Protein AF-0000000081162102 (afdb_homodimer)

Structure (mmCIF, N/CA/C/O backbone):
data_AF-0000000081162102-model_v1
#
loop_
_entity.id
_entity.type
_entity.pdbx_description
1 polymer 'Galactose mutarotase'
#
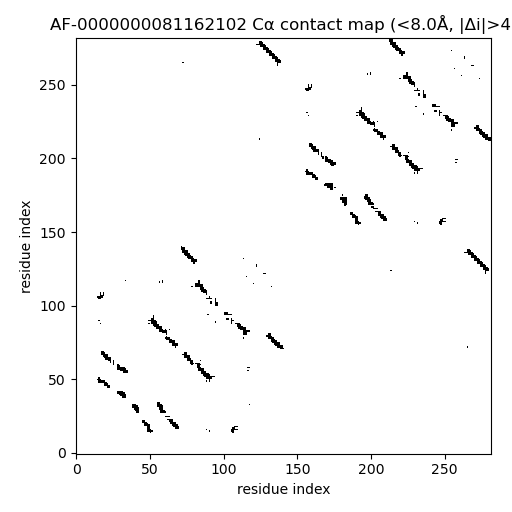loop_
_atom_site.group_PDB
_atom_site.id
_atom_site.type_symbol
_atom_site.label_atom_id
_atom_site.label_alt_id
_atom_site.label_comp_id
_atom_site.label_asym_id
_atom_site.label_entity_id
_atom_site.label_seq_id
_atom_site.pdbx_PDB_ins_code
_atom_site.Cartn_x
_atom_site.Cartn_y
_atom_site.Cartn_z
_atom_site.occupancy
_atom_site.B_iso_or_equiv
_atom_site.auth_seq_id
_atom_site.auth_comp_id
_atom_site.auth_asym_id
_atom_site.auth_atom_id
_atom_site.pdbx_PDB_model_num
ATOM 1 N N . MET A 1 1 ? -43.562 -37.844 -28.141 1 27.12 1 MET A N 1
ATOM 2 C CA . MET A 1 1 ? -43.406 -37 -26.953 1 27.12 1 MET A CA 1
ATOM 3 C C . MET A 1 1 ? -41.938 -36.938 -26.5 1 27.12 1 MET A C 1
ATOM 5 O O . MET A 1 1 ? -41.375 -37.938 -26.109 1 27.12 1 MET A O 1
ATOM 9 N N . GLY A 1 2 ? -41 -36.281 -27.25 1 25.33 2 GLY A N 1
ATOM 10 C CA . GLY A 1 2 ? -39.531 -36.188 -27.328 1 25.33 2 GLY A CA 1
ATOM 11 C C . GLY A 1 2 ? -38.906 -35.594 -26.078 1 25.33 2 GLY A C 1
ATOM 12 O O . GLY A 1 2 ? -39.281 -34.5 -25.672 1 25.33 2 GLY A O 1
ATOM 13 N N . GLY A 1 3 ? -38.656 -36.406 -24.984 1 25.73 3 GLY A N 1
ATOM 14 C CA . GLY A 1 3 ? -38.062 -35.969 -23.734 1 25.73 3 GLY A CA 1
ATOM 15 C C . GLY A 1 3 ? -36.781 -35.188 -23.953 1 25.73 3 GLY A C 1
ATOM 16 O O . GLY A 1 3 ? -35.844 -35.656 -24.609 1 25.73 3 GLY A O 1
ATOM 17 N N . GLY A 1 4 ? -36.781 -33.844 -24.172 1 29.17 4 GLY A N 1
ATOM 18 C CA . GLY A 1 4 ? -35.625 -32.969 -24.297 1 29.17 4 GLY A CA 1
ATOM 19 C C . GLY A 1 4 ? -34.625 -33.125 -23.172 1 29.17 4 GLY A C 1
ATOM 20 O O . GLY A 1 4 ? -35 -33.031 -22 1 29.17 4 GLY A O 1
ATOM 21 N N . GLY A 1 5 ? -33.625 -34 -23.219 1 27.33 5 GLY A N 1
ATOM 22 C CA . GLY A 1 5 ? -32.531 -34.188 -22.297 1 27.33 5 GLY A CA 1
ATOM 23 C C . GLY A 1 5 ? -31.828 -32.906 -21.891 1 27.33 5 GLY A C 1
ATOM 24 O O . GLY A 1 5 ? -31.469 -32.094 -22.75 1 27.33 5 GLY A O 1
ATOM 25 N N . ARG A 1 6 ? -32.25 -32.25 -20.781 1 28.42 6 ARG A N 1
ATOM 26 C CA . ARG A 1 6 ? -31.516 -31.141 -20.141 1 28.42 6 ARG A CA 1
ATOM 27 C C . ARG A 1 6 ? -30.047 -31.5 -19.938 1 28.42 6 ARG A C 1
ATOM 29 O O . ARG A 1 6 ? -29.719 -32.438 -19.219 1 28.42 6 ARG A O 1
ATOM 36 N N . ARG A 1 7 ? -29.141 -31.359 -20.906 1 28.12 7 ARG A N 1
ATOM 37 C CA . ARG A 1 7 ? -27.688 -31.344 -20.734 1 28.12 7 ARG A CA 1
ATOM 38 C C . ARG A 1 7 ? -27.281 -30.406 -19.594 1 28.12 7 ARG A C 1
ATOM 40 O O . ARG A 1 7 ? -27.578 -29.219 -19.625 1 28.12 7 ARG A O 1
ATOM 47 N N . GLN A 1 8 ? -27.109 -30.859 -18.297 1 22.03 8 GLN A N 1
ATOM 48 C CA . GLN A 1 8 ? -26.453 -30.25 -17.141 1 22.03 8 GLN A CA 1
ATOM 49 C C . GLN A 1 8 ? -25.125 -29.609 -17.547 1 22.03 8 GLN A C 1
ATOM 51 O O . GLN A 1 8 ? -24.266 -30.266 -18.125 1 22.03 8 GLN A O 1
ATOM 56 N N . LEU A 1 9 ? -25.078 -28.344 -17.891 1 25.19 9 LEU A N 1
ATOM 57 C CA . LEU A 1 9 ? -23.875 -27.516 -18.047 1 25.19 9 LEU A CA 1
ATOM 58 C C . LEU A 1 9 ? -22.859 -27.812 -16.953 1 25.19 9 LEU A C 1
ATOM 60 O O . LEU A 1 9 ? -23.203 -27.766 -15.758 1 25.19 9 LEU A O 1
ATOM 64 N N . GLU A 1 10 ? -21.891 -28.75 -17.047 1 24.5 10 GLU A N 1
ATOM 65 C CA . GLU A 1 10 ? -20.672 -28.953 -16.266 1 24.5 10 GLU A CA 1
ATOM 66 C C . GLU A 1 10 ? -20.062 -27.625 -15.828 1 24.5 10 GLU A C 1
ATOM 68 O O . GLU A 1 10 ? -19.906 -26.719 -16.641 1 24.5 10 GLU A O 1
ATOM 73 N N . GLY A 1 11 ? -20.297 -27.188 -14.602 1 28.53 11 GLY A N 1
ATOM 74 C CA . GLY A 1 11 ? -19.734 -26.047 -13.898 1 28.53 11 GLY A CA 1
ATOM 75 C C . GLY A 1 11 ? -18.266 -25.844 -14.188 1 28.53 11 GLY A C 1
ATOM 76 O O . GLY A 1 11 ? -17.453 -26.75 -13.969 1 28.53 11 GLY A O 1
ATOM 77 N N . GLY A 1 12 ? -17.797 -25.234 -15.242 1 28.66 12 GLY A N 1
ATOM 78 C CA . GLY A 1 12 ? -16.453 -24.797 -15.547 1 28.66 12 GLY A CA 1
ATOM 79 C C . GLY A 1 12 ? -15.68 -24.344 -14.32 1 28.66 12 GLY A C 1
ATOM 80 O O . GLY A 1 12 ? -16.25 -23.703 -13.43 1 28.66 12 GLY A O 1
ATOM 81 N N . ARG A 1 13 ? -14.719 -25.109 -13.82 1 30.23 13 ARG A N 1
ATOM 82 C CA . ARG A 1 13 ? -13.742 -24.672 -12.828 1 30.23 13 ARG A CA 1
ATOM 83 C C . ARG A 1 13 ? -13.312 -23.234 -13.055 1 30.23 13 ARG A C 1
ATOM 85 O O . ARG A 1 13 ? -12.805 -22.891 -14.125 1 30.23 13 ARG A O 1
ATOM 92 N N . ARG A 1 14 ? -14.016 -22.281 -12.547 1 36.59 14 ARG A N 1
ATOM 93 C CA . ARG A 1 14 ? -13.695 -20.859 -12.43 1 36.59 14 ARG A CA 1
ATOM 94 C C . ARG A 1 14 ? -12.242 -20.656 -12.016 1 36.59 14 ARG A C 1
ATOM 96 O O . ARG A 1 14 ? -11.859 -21 -10.898 1 36.59 14 ARG A O 1
ATOM 103 N N . GLU A 1 15 ? -11.258 -20.781 -12.93 1 34.72 15 GLU A N 1
ATOM 104 C CA . GLU A 1 15 ? -9.82 -20.578 -12.734 1 34.72 15 GLU A CA 1
ATOM 105 C C . GLU A 1 15 ? -9.531 -19.234 -12.078 1 34.72 15 GLU A C 1
ATOM 107 O O . GLU A 1 15 ? -9.992 -18.203 -12.547 1 34.72 15 GLU A O 1
ATOM 112 N N . GLY A 1 16 ? -9.453 -19.188 -10.812 1 37.97 16 GLY A N 1
ATOM 113 C CA . GLY A 1 16 ? -8.898 -18.031 -10.125 1 37.97 16 GLY A CA 1
ATOM 114 C C . GLY A 1 16 ? -7.738 -17.391 -10.867 1 37.97 16 GLY A C 1
ATOM 115 O O . GLY A 1 16 ? -7.391 -17.828 -11.969 1 37.97 16 GLY A O 1
ATOM 116 N N . SER A 1 17 ? -7.418 -16.156 -10.445 1 41.41 17 SER A N 1
ATOM 117 C CA . SER A 1 17 ? -6.207 -15.594 -11.031 1 41.41 17 SER A CA 1
ATOM 118 C C . SER A 1 17 ? -5.086 -16.625 -11.094 1 41.41 17 SER A C 1
ATOM 120 O O . SER A 1 17 ? -4.836 -17.328 -10.125 1 41.41 17 SER A O 1
ATOM 122 N N . ARG A 1 18 ? -4.781 -17.203 -12.258 1 40.5 18 ARG A N 1
ATOM 123 C CA . ARG A 1 18 ? -3.727 -18.188 -12.5 1 40.5 18 ARG A CA 1
ATOM 124 C C . ARG A 1 18 ? -2.359 -17.609 -12.133 1 40.5 18 ARG A C 1
ATOM 126 O O . ARG A 1 18 ? -1.33 -18.125 -12.578 1 40.5 18 ARG A O 1
ATOM 133 N N . GLU A 1 19 ? -2.381 -16.484 -11.453 1 45.88 19 GLU A N 1
ATOM 134 C CA . GLU A 1 19 ? -1.089 -15.992 -10.992 1 45.88 19 GLU A CA 1
ATOM 135 C C . GLU A 1 19 ? -0.589 -16.797 -9.797 1 45.88 19 GLU A C 1
ATOM 137 O O . GLU A 1 19 ? -1.316 -16.984 -8.82 1 45.88 19 GLU A O 1
ATOM 142 N N . ARG A 1 20 ? 0.384 -17.625 -10.156 1 40.25 20 ARG A N 1
ATOM 143 C CA . ARG A 1 20 ? 1.01 -18.406 -9.094 1 40.25 20 ARG A CA 1
ATOM 144 C C . ARG A 1 20 ? 2.17 -17.656 -8.461 1 40.25 20 ARG A C 1
ATOM 146 O O . ARG A 1 20 ? 2.883 -16.906 -9.148 1 40.25 20 ARG A O 1
ATOM 153 N N . LEU A 1 21 ? 2.098 -17.609 -7.133 1 46.47 21 LEU A N 1
ATOM 154 C CA . LEU A 1 21 ? 3.285 -17.156 -6.414 1 46.47 21 LEU A CA 1
ATOM 155 C C . LEU A 1 21 ? 4.289 -18.297 -6.262 1 46.47 21 LEU A C 1
ATOM 157 O O . LEU A 1 21 ? 3.932 -19.391 -5.824 1 46.47 21 LEU A O 1
ATOM 161 N N . GLY A 1 22 ? 5.34 -18.406 -6.984 1 35.25 22 GLY A N 1
ATOM 162 C CA . GLY A 1 22 ? 6.426 -19.344 -6.754 1 35.25 22 GLY A CA 1
ATOM 163 C C . GLY A 1 22 ? 7.449 -18.844 -5.75 1 35.25 22 GLY A C 1
ATOM 164 O O . GLY A 1 22 ? 7.73 -17.641 -5.691 1 35.25 22 GLY A O 1
ATOM 165 N N . GLY A 1 23 ? 7.711 -19.672 -4.676 1 36.78 23 GLY A N 1
ATOM 166 C CA . GLY A 1 23 ? 8.75 -19.391 -3.703 1 36.78 23 GLY A CA 1
ATOM 167 C C . GLY A 1 23 ? 10.148 -19.438 -4.289 1 36.78 23 GLY A C 1
ATOM 168 O O . GLY A 1 23 ? 10.477 -20.375 -5.027 1 36.78 23 GLY A O 1
ATOM 169 N N . GLY A 1 24 ? 10.836 -18.688 -4.762 1 31.92 24 GLY A N 1
ATOM 170 C CA . GLY A 1 24 ? 12.266 -18.969 -4.758 1 31.92 24 GLY A CA 1
ATOM 171 C C . GLY A 1 24 ? 12.742 -19.594 -3.461 1 31.92 24 GLY A C 1
ATOM 172 O O . GLY A 1 24 ? 12.055 -19.531 -2.441 1 31.92 24 GLY A O 1
ATOM 173 N N . ARG A 1 25 ? 14.008 -20.625 -3.457 1 29.7 25 ARG A N 1
ATOM 174 C CA . ARG A 1 25 ? 14.609 -21.234 -2.275 1 29.7 25 ARG A CA 1
ATOM 175 C C . ARG A 1 25 ? 14.633 -20.266 -1.106 1 29.7 25 ARG A C 1
ATOM 177 O O . ARG A 1 25 ? 15.516 -20.328 -0.247 1 29.7 25 ARG A O 1
ATOM 184 N N . SER A 1 26 ? 14.414 -19.219 -1.067 1 31 26 SER A N 1
ATOM 185 C CA . SER A 1 26 ? 14.742 -18.484 0.147 1 31 26 SER A CA 1
ATOM 186 C C . SER A 1 26 ? 14.242 -19.203 1.391 1 31 26 SER A C 1
ATOM 188 O O . SER A 1 26 ? 13.391 -20.094 1.298 1 31 26 SER A O 1
ATOM 190 N N . GLY A 1 27 ? 14.898 -18.891 2.68 1 28.19 27 GLY A N 1
ATOM 191 C CA . GLY A 1 27 ? 14.781 -19.297 4.066 1 28.19 27 GLY A CA 1
ATOM 192 C C . GLY A 1 27 ? 13.352 -19.609 4.484 1 28.19 27 GLY A C 1
ATOM 193 O O . GLY A 1 27 ? 12.414 -19.281 3.764 1 28.19 27 GLY A O 1
ATOM 194 N N . THR A 1 28 ? 13.375 -20.297 5.758 1 27.3 28 THR A N 1
ATOM 195 C CA . THR A 1 28 ? 12.273 -20.719 6.602 1 27.3 28 THR A CA 1
ATOM 196 C C . THR A 1 28 ? 11.242 -19.609 6.758 1 27.3 28 THR A C 1
ATOM 198 O O . THR A 1 28 ? 11.5 -18.609 7.422 1 27.3 28 THR A O 1
ATOM 201 N N . GLY A 1 29 ? 10.938 -19.062 5.695 1 31.59 29 GLY A N 1
ATOM 202 C CA . GLY A 1 29 ? 9.852 -18.109 5.809 1 31.59 29 GLY A CA 1
ATOM 203 C C . GLY A 1 29 ? 8.773 -18.547 6.789 1 31.59 29 GLY A C 1
ATOM 204 O O . GLY A 1 29 ? 8.172 -19.609 6.625 1 31.59 29 GLY A O 1
ATOM 205 N N . GLU A 1 30 ? 9.273 -18.516 7.977 1 31.73 30 GLU A N 1
ATOM 206 C CA . GLU A 1 30 ? 8.125 -18.734 8.852 1 31.73 30 GLU A CA 1
ATOM 207 C C . GLU A 1 30 ? 6.895 -17.984 8.336 1 31.73 30 GLU A C 1
ATOM 209 O O . GLU A 1 30 ? 6.984 -16.812 7.953 1 31.73 30 GLU A O 1
ATOM 214 N N . ARG A 1 31 ? 6.184 -18.594 7.461 1 36.75 31 ARG A N 1
ATOM 215 C CA . ARG A 1 31 ? 4.848 -18.266 6.98 1 36.75 31 ARG A CA 1
ATOM 216 C C . ARG A 1 31 ? 3.98 -17.703 8.109 1 36.75 31 ARG A C 1
ATOM 218 O O . ARG A 1 31 ? 3.832 -18.344 9.148 1 36.75 31 ARG A O 1
ATOM 225 N N . ARG A 1 32 ? 4.504 -16.703 8.609 1 35.47 32 ARG A N 1
ATOM 226 C CA . ARG A 1 32 ? 3.352 -16.469 9.477 1 35.47 32 ARG A CA 1
ATOM 227 C C . ARG A 1 32 ? 2.16 -15.961 8.672 1 35.47 32 ARG A C 1
ATOM 229 O O . ARG A 1 32 ? 2.322 -15.133 7.773 1 35.47 32 ARG A O 1
ATOM 236 N N . ARG A 1 33 ? 1.275 -16.797 8.125 1 40.75 33 ARG A N 1
ATOM 237 C CA . ARG A 1 33 ? -0.129 -16.531 7.836 1 40.75 33 ARG A CA 1
ATOM 238 C C . ARG A 1 33 ? -0.628 -15.336 8.641 1 40.75 33 ARG A C 1
ATOM 240 O O . ARG A 1 33 ? -1.003 -15.477 9.805 1 40.75 33 ARG A O 1
ATOM 247 N N . GLU A 1 34 ? -0.136 -14.266 8.773 1 33.03 34 GLU A N 1
ATOM 248 C CA . GLU A 1 34 ? -1.031 -13.57 9.695 1 33.03 34 GLU A CA 1
ATOM 249 C C . GLU A 1 34 ? -2.471 -13.594 9.188 1 33.03 34 GLU A C 1
ATOM 251 O O . GLU A 1 34 ? -3.381 -14 9.922 1 33.03 34 GLU A O 1
ATOM 256 N N . LEU A 1 35 ? -3.506 -12.312 8.727 1 40.94 35 LEU A N 1
ATOM 257 C CA . LEU A 1 35 ? -4.301 -11.789 9.836 1 40.94 35 LEU A CA 1
ATOM 258 C C . LEU A 1 35 ? -5.352 -12.797 10.273 1 40.94 35 LEU A C 1
ATOM 260 O O . LEU A 1 35 ? -6.34 -12.43 10.922 1 40.94 35 LEU A O 1
ATOM 264 N N . GLN A 1 36 ? -5.812 -13.711 9.484 1 41.38 36 GLN A N 1
ATOM 265 C CA . GLN A 1 36 ? -7.07 -14.219 10.016 1 41.38 36 GLN A CA 1
ATOM 266 C C . GLN A 1 36 ? -7.07 -14.219 11.539 1 41.38 36 GLN A C 1
ATOM 268 O O . GLN A 1 36 ? -7.867 -13.516 12.164 1 41.38 36 GLN A O 1
ATOM 273 N N . ASP A 1 37 ? -7.172 -15.336 12.109 1 47 37 ASP A N 1
ATOM 274 C CA . ASP A 1 37 ? -7.555 -15.531 13.508 1 47 37 ASP A CA 1
ATOM 275 C C . ASP A 1 37 ? -6.332 -15.508 14.422 1 47 37 ASP A C 1
ATOM 277 O O . ASP A 1 37 ? -6.305 -16.188 15.445 1 47 37 ASP A O 1
ATOM 281 N N . SER A 1 38 ? -5.148 -14.484 14.039 1 58.81 38 SER A N 1
ATOM 282 C CA . SER A 1 38 ? -4.074 -14.43 15.023 1 58.81 38 SER A CA 1
ATOM 283 C C . SER A 1 38 ? -3.225 -15.695 14.984 1 58.81 38 SER A C 1
ATOM 285 O O . SER A 1 38 ? -2.283 -15.844 15.766 1 58.81 38 SER A O 1
ATOM 287 N N . LYS A 1 39 ? -3.516 -16.641 13.938 1 66.75 39 LYS A N 1
ATOM 288 C CA . LYS A 1 39 ? -2.729 -17.875 13.891 1 66.75 39 LYS A CA 1
ATOM 289 C C . LYS A 1 39 ? -1.65 -17.797 12.812 1 66.75 39 LYS A C 1
ATOM 291 O O . LYS A 1 39 ? -1.871 -17.219 11.75 1 66.75 39 LYS A O 1
ATOM 296 N N . THR A 1 40 ? -0.37 -18.172 13.141 1 76.81 40 THR A N 1
ATOM 297 C CA . THR A 1 40 ? 0.77 -18.234 12.234 1 76.81 40 THR A CA 1
ATOM 298 C C . THR A 1 40 ? 1.008 -19.656 11.758 1 76.81 40 THR A C 1
ATOM 300 O O . THR A 1 40 ? 0.891 -20.609 12.531 1 76.81 40 THR A O 1
ATOM 303 N N . PHE A 1 41 ? 1.083 -19.797 10.359 1 78.5 41 PHE A N 1
ATOM 304 C CA . PHE A 1 41 ? 1.389 -21.094 9.758 1 78.5 41 PHE A CA 1
ATOM 305 C C . PHE A 1 41 ? 2.65 -21.016 8.906 1 78.5 41 PHE A C 1
ATOM 307 O O . PHE A 1 41 ? 3.061 -19.922 8.5 1 78.5 41 PHE A O 1
ATOM 314 N N . VAL A 1 42 ? 3.299 -22.25 8.727 1 80.69 42 VAL A N 1
ATOM 315 C CA . VAL A 1 42 ? 4.453 -22.359 7.84 1 80.69 42 VAL A CA 1
ATOM 316 C C . VAL A 1 42 ? 3.988 -22.734 6.43 1 80.69 42 VAL A C 1
ATOM 318 O O . VAL A 1 42 ? 3.195 -23.656 6.254 1 80.69 42 VAL A O 1
ATOM 321 N N . GLU A 1 43 ? 4.418 -21.812 5.445 1 81.38 43 GLU A N 1
ATOM 322 C CA . GLU A 1 43 ? 4.137 -22.156 4.055 1 81.38 43 GLU A CA 1
ATOM 323 C C . GLU A 1 43 ? 5.105 -23.234 3.547 1 81.38 43 GLU A C 1
ATOM 325 O O . GLU A 1 43 ? 6.309 -22.984 3.443 1 81.38 43 GLU A O 1
ATOM 330 N N . ASP A 1 44 ? 4.539 -24.391 3.213 1 80 44 ASP A N 1
ATOM 331 C CA . ASP A 1 44 ? 5.398 -25.484 2.789 1 80 44 ASP A CA 1
ATOM 332 C C . ASP A 1 44 ? 5.188 -25.812 1.311 1 80 44 ASP A C 1
ATOM 334 O O . ASP A 1 44 ? 5.863 -26.672 0.757 1 80 44 ASP A O 1
ATOM 338 N N . ARG A 1 45 ? 4.383 -25.031 0.749 1 82 45 ARG A N 1
ATOM 339 C CA . ARG A 1 45 ? 4.152 -25.266 -0.673 1 82 45 ARG A CA 1
ATOM 340 C C . ARG A 1 45 ? 5.195 -24.547 -1.523 1 82 45 ARG A C 1
ATOM 342 O O . ARG A 1 45 ? 5.676 -23.469 -1.15 1 82 45 ARG A O 1
ATOM 349 N N . GLU A 1 46 ? 5.492 -25.141 -2.643 1 80.31 46 GLU A N 1
ATOM 350 C CA . GLU A 1 46 ? 6.395 -24.5 -3.594 1 80.31 46 GLU A CA 1
ATOM 351 C C . GLU A 1 46 ? 5.691 -23.391 -4.363 1 80.31 46 GLU A C 1
ATOM 353 O O . GLU A 1 46 ? 6.285 -22.344 -4.641 1 80.31 46 GLU A O 1
ATOM 358 N N . ASP A 1 47 ? 4.434 -23.719 -4.754 1 85.31 47 ASP A N 1
ATOM 359 C CA . ASP A 1 47 ? 3.59 -22.75 -5.457 1 85.31 47 ASP A CA 1
ATOM 360 C C . ASP A 1 47 ? 2.258 -22.562 -4.734 1 85.31 47 ASP A C 1
ATOM 362 O O . ASP A 1 47 ? 1.694 -23.516 -4.195 1 85.31 47 ASP A O 1
ATOM 366 N N . VAL A 1 48 ? 1.877 -21.344 -4.703 1 83.12 48 VAL A N 1
ATOM 367 C CA . VAL A 1 48 ? 0.58 -21.016 -4.121 1 83.12 48 VAL A CA 1
ATOM 368 C C . VAL A 1 48 ? -0.315 -20.359 -5.172 1 83.12 48 VAL A C 1
ATOM 370 O O . VAL A 1 48 ? 0.126 -19.484 -5.914 1 83.12 48 VAL A O 1
ATOM 373 N N . ASN A 1 49 ? -1.554 -20.828 -5.355 1 84.5 49 ASN A N 1
ATOM 374 C CA . ASN A 1 49 ? -2.564 -20.25 -6.234 1 84.5 49 ASN A CA 1
ATOM 375 C C . ASN A 1 49 ? -3.697 -19.609 -5.441 1 84.5 49 ASN A C 1
ATOM 377 O O . ASN A 1 49 ? -4.129 -20.156 -4.422 1 84.5 49 ASN A O 1
ATOM 381 N N . ALA A 1 50 ? -4.086 -18.422 -5.887 1 83.75 50 ALA A N 1
ATOM 382 C CA . ALA A 1 50 ? -5.289 -17.844 -5.293 1 83.75 50 ALA A CA 1
ATOM 383 C C . ALA A 1 50 ? -6.547 -18.438 -5.906 1 83.75 50 ALA A C 1
ATOM 385 O O . ALA A 1 50 ? -6.977 -18.031 -6.988 1 83.75 50 ALA A O 1
ATOM 386 N N . ASP A 1 51 ? -7.172 -19.391 -5.25 1 87.25 51 ASP A N 1
ATOM 387 C CA . ASP A 1 51 ? -8.344 -20.094 -5.77 1 87.25 51 ASP A CA 1
ATOM 388 C C . ASP A 1 51 ? -9.586 -19.781 -4.922 1 87.25 51 ASP A C 1
ATOM 390 O O . ASP A 1 51 ? -10.609 -20.453 -5.055 1 87.25 51 ASP A O 1
ATOM 394 N N . GLN A 1 52 ? -9.492 -18.922 -4.113 1 88.56 52 GLN A N 1
ATOM 395 C CA . GLN A 1 52 ? -10.492 -18.344 -3.217 1 88.56 52 GLN A CA 1
ATOM 396 C C . GLN A 1 52 ? -10.094 -16.938 -2.773 1 88.56 52 GLN A C 1
ATOM 398 O O . GLN A 1 52 ? -9.055 -16.422 -3.18 1 88.56 52 GLN A O 1
ATOM 403 N N . ASN A 1 53 ? -10.984 -16.422 -2.039 1 89.12 53 ASN A N 1
ATOM 404 C CA . ASN A 1 53 ? -10.5 -15.211 -1.375 1 89.12 53 ASN A CA 1
ATOM 405 C C . ASN A 1 53 ? -9.188 -15.469 -0.645 1 89.12 53 ASN A C 1
ATOM 407 O O . ASN A 1 53 ? -9.117 -16.328 0.235 1 89.12 53 ASN A O 1
ATOM 411 N N . TYR A 1 54 ? -8.18 -14.828 -1.159 1 87.5 54 TYR A N 1
ATOM 412 C CA . TYR A 1 54 ? -6.832 -15.047 -0.65 1 87.5 54 TYR A CA 1
ATOM 413 C C . TYR A 1 54 ? -6.27 -13.773 -0.031 1 87.5 54 TYR A C 1
ATOM 415 O O . TYR A 1 54 ? -6.23 -12.727 -0.679 1 87.5 54 TYR A O 1
ATOM 423 N N . ASP A 1 55 ? -5.957 -13.812 1.161 1 84.62 55 ASP A N 1
ATOM 424 C CA . ASP A 1 55 ? -5.391 -12.695 1.909 1 84.62 55 ASP A CA 1
ATOM 425 C C . ASP A 1 55 ? -4.371 -13.18 2.938 1 84.62 55 ASP A C 1
ATOM 427 O O . ASP A 1 55 ? -4.742 -13.617 4.027 1 84.62 55 ASP A O 1
ATOM 431 N N . ARG A 1 56 ? -3.074 -13.133 2.467 1 85.5 56 ARG A N 1
ATOM 432 C CA . ARG A 1 56 ? -2.021 -13.703 3.303 1 85.5 56 ARG A CA 1
ATOM 433 C C . ARG A 1 56 ? -0.836 -12.75 3.416 1 85.5 56 ARG A C 1
ATOM 435 O O . ARG A 1 56 ? -0.489 -12.07 2.453 1 85.5 56 ARG A O 1
ATOM 442 N N . VAL A 1 57 ? -0.294 -12.75 4.59 1 85.81 57 VAL A N 1
ATOM 443 C CA . VAL A 1 57 ? 0.98 -12.078 4.812 1 85.81 57 VAL A CA 1
ATOM 444 C C . VAL A 1 57 ? 2.102 -13.109 4.914 1 85.81 57 VAL A C 1
ATOM 446 O O . VAL A 1 57 ? 2.061 -14 5.766 1 85.81 57 VAL A O 1
ATOM 449 N N . TYR A 1 58 ? 2.961 -13.078 4.004 1 87 58 TYR A N 1
ATOM 450 C CA . TYR A 1 58 ? 4.188 -13.867 4.086 1 87 58 TYR A CA 1
ATOM 451 C C . TYR A 1 58 ? 5.297 -13.078 4.77 1 87 58 TYR A C 1
ATOM 453 O O . TYR A 1 58 ? 5.711 -12.023 4.273 1 87 58 TYR A O 1
ATOM 461 N N . GLN A 1 59 ? 5.754 -13.641 5.867 1 86.56 59 GLN A N 1
ATOM 462 C CA . GLN A 1 59 ? 6.734 -12.922 6.676 1 86.56 59 GLN A CA 1
ATOM 463 C C . GLN A 1 59 ? 8.156 -13.328 6.305 1 86.56 59 GLN A C 1
ATOM 465 O O . GLN A 1 59 ? 8.383 -14.453 5.84 1 86.56 59 GLN A O 1
ATOM 470 N N . ASN A 1 60 ? 9.078 -12.398 6.523 1 83.94 60 ASN A N 1
ATOM 471 C CA . ASN A 1 60 ? 10.508 -12.617 6.324 1 83.94 60 ASN A CA 1
ATOM 472 C C . ASN A 1 60 ? 10.805 -13.086 4.902 1 83.94 60 ASN A C 1
ATOM 474 O O . ASN A 1 60 ? 11.516 -14.07 4.703 1 83.94 60 ASN A O 1
ATOM 478 N N . CYS A 1 61 ? 10.172 -12.398 3.906 1 82.44 61 CYS A N 1
ATOM 479 C CA . CYS A 1 61 ? 10.375 -12.695 2.492 1 82.44 61 CYS A CA 1
ATOM 480 C C . CYS A 1 61 ? 11.484 -11.836 1.907 1 82.44 61 CYS A C 1
ATOM 482 O O . CYS A 1 61 ? 11.344 -11.297 0.807 1 82.44 61 CYS A O 1
ATOM 484 N N . ASN A 1 62 ? 12.609 -11.758 2.582 1 77.38 62 ASN A N 1
ATOM 485 C CA . ASN A 1 62 ? 13.688 -10.867 2.174 1 77.38 62 ASN A CA 1
ATOM 486 C C . ASN A 1 62 ? 14.195 -11.211 0.773 1 77.38 62 ASN A C 1
ATOM 488 O O . ASN A 1 62 ? 14.68 -10.336 0.055 1 77.38 62 ASN A O 1
ATOM 492 N N . ASN A 1 63 ? 13.992 -12.469 0.311 1 78.94 63 ASN A N 1
ATOM 493 C CA . ASN A 1 63 ? 14.469 -12.883 -1.006 1 78.94 63 ASN A CA 1
ATOM 494 C C . ASN A 1 63 ? 13.422 -12.617 -2.086 1 78.94 63 ASN A C 1
ATOM 496 O O . ASN A 1 63 ? 13.695 -12.789 -3.275 1 78.94 63 ASN A O 1
ATOM 500 N N . GLY A 1 64 ? 12.25 -12.203 -1.683 1 86.44 64 GLY A N 1
ATOM 501 C CA . GLY A 1 64 ? 11.195 -11.875 -2.631 1 86.44 64 GLY A CA 1
ATOM 502 C C . GLY A 1 64 ? 10.344 -13.07 -3.008 1 86.44 64 GLY A C 1
ATOM 503 O O . GLY A 1 64 ? 10.375 -14.109 -2.336 1 86.44 64 GLY A O 1
ATOM 504 N N . VAL A 1 65 ? 9.453 -12.906 -4.012 1 86.25 65 VAL A N 1
ATOM 505 C CA . VAL A 1 65 ? 8.562 -13.938 -4.539 1 86.25 65 VAL A CA 1
ATOM 506 C C . VAL A 1 65 ? 8.531 -13.859 -6.062 1 86.25 65 VAL A C 1
ATOM 508 O O . VAL A 1 65 ? 8.844 -12.82 -6.648 1 86.25 65 VAL A O 1
ATOM 511 N N . THR A 1 66 ? 8.234 -14.984 -6.641 1 90.5 66 THR A N 1
ATOM 512 C CA . THR A 1 66 ? 8.055 -15.031 -8.086 1 90.5 66 THR A CA 1
ATOM 513 C C . THR A 1 66 ? 6.59 -15.273 -8.445 1 90.5 66 THR A C 1
ATOM 515 O O . THR A 1 66 ? 5.961 -16.188 -7.922 1 90.5 66 THR A O 1
ATOM 518 N N . LEU A 1 67 ? 6.094 -14.391 -9.25 1 88.5 67 LEU A N 1
ATOM 519 C CA . LEU A 1 67 ? 4.77 -14.586 -9.836 1 88.5 67 LEU A CA 1
ATOM 520 C C . LEU A 1 67 ? 4.871 -15.305 -11.172 1 88.5 67 LEU A C 1
ATOM 522 O O . LEU A 1 67 ? 5.73 -14.984 -11.992 1 88.5 67 LEU A O 1
ATOM 526 N N . LYS A 1 68 ? 3.98 -16.234 -11.297 1 89.31 68 LYS A N 1
ATOM 527 C CA . LYS A 1 68 ? 3.932 -17.016 -12.523 1 89.31 68 LYS A CA 1
ATOM 528 C C . LYS A 1 68 ? 2.559 -16.922 -13.188 1 89.31 68 LYS A C 1
ATOM 530 O O . LYS A 1 68 ? 1.759 -17.859 -13.102 1 89.31 68 LYS A O 1
ATOM 535 N N . PRO A 1 69 ? 2.363 -15.789 -13.828 1 84 69 PRO A N 1
ATOM 536 C CA . PRO A 1 69 ? 1.101 -15.688 -14.562 1 84 69 PRO A CA 1
ATOM 537 C C . PRO A 1 69 ? 1.009 -16.672 -15.719 1 84 69 PRO A C 1
ATOM 539 O O . PRO A 1 69 ? 1.993 -17.344 -16.047 1 84 69 PRO A O 1
ATOM 542 N N . ASN A 1 70 ? -0.269 -16.859 -16.125 1 84.88 70 ASN A N 1
ATOM 543 C CA . ASN A 1 70 ? -0.436 -17.672 -17.328 1 84.88 70 ASN A CA 1
ATOM 544 C C . ASN A 1 70 ? 0.121 -16.953 -18.562 1 84.88 70 ASN A C 1
ATOM 546 O O . ASN A 1 70 ? -0.64 -16.453 -19.391 1 84.88 70 ASN A O 1
ATOM 550 N N . SER A 1 71 ? 1.354 -16.844 -18.641 1 85.38 71 SER A N 1
ATOM 551 C CA . SER A 1 71 ? 2.105 -16.172 -19.688 1 85.38 71 SER A CA 1
ATOM 552 C C . SER A 1 71 ? 3.461 -16.828 -19.922 1 85.38 71 SER A C 1
ATOM 554 O O . SER A 1 71 ? 3.758 -17.875 -19.328 1 85.38 71 SER A O 1
ATOM 556 N N . SER A 1 72 ? 4.172 -16.312 -20.844 1 90.5 72 SER A N 1
ATOM 557 C CA . SER A 1 72 ? 5.508 -16.828 -21.141 1 90.5 72 SER A CA 1
ATOM 558 C C . SER A 1 72 ? 6.562 -16.172 -20.266 1 90.5 72 SER A C 1
ATOM 560 O O . SER A 1 72 ? 7.762 -16.406 -20.453 1 90.5 72 SER A O 1
ATOM 562 N N . TYR A 1 73 ? 6.129 -15.367 -19.312 1 90.5 73 TYR A N 1
ATOM 563 C CA . TYR A 1 73 ? 7.109 -14.68 -18.469 1 90.5 73 TYR A CA 1
ATOM 564 C C . TYR A 1 73 ? 6.789 -14.875 -17 1 90.5 73 TYR A C 1
ATOM 566 O O . TYR A 1 73 ? 5.664 -15.242 -16.641 1 90.5 73 TYR A O 1
ATOM 574 N N . ASP A 1 74 ? 7.828 -14.742 -16.172 1 91.25 74 ASP A N 1
ATOM 575 C CA . ASP A 1 74 ? 7.715 -14.648 -14.727 1 91.25 74 ASP A CA 1
ATOM 576 C C . ASP A 1 74 ? 7.973 -13.219 -14.25 1 91.25 74 ASP A C 1
ATOM 578 O O . ASP A 1 74 ? 8.633 -12.438 -14.938 1 91.25 74 ASP A O 1
ATOM 582 N N . ILE A 1 75 ? 7.367 -12.914 -13.203 1 90.75 75 ILE A N 1
ATOM 583 C CA . ILE A 1 75 ? 7.645 -11.641 -12.539 1 90.75 75 ILE A CA 1
ATOM 584 C C . ILE A 1 75 ? 8.297 -11.891 -11.188 1 90.75 75 ILE A C 1
ATOM 586 O O . ILE A 1 75 ? 7.684 -12.484 -10.297 1 90.75 75 ILE A O 1
ATOM 590 N N . ASN A 1 76 ? 9.547 -11.5 -11.047 1 92.75 76 ASN A N 1
ATOM 591 C CA . ASN A 1 76 ? 10.211 -11.555 -9.75 1 92.75 76 ASN A CA 1
ATOM 592 C C . ASN A 1 76 ? 10.008 -10.266 -8.961 1 92.75 76 ASN A C 1
ATOM 594 O O . ASN A 1 76 ? 10.281 -9.172 -9.453 1 92.75 76 ASN A O 1
ATOM 598 N N . VAL A 1 77 ? 9.484 -10.461 -7.746 1 90.44 77 VAL A N 1
ATOM 599 C CA . VAL A 1 77 ? 9.266 -9.336 -6.836 1 90.44 77 VAL A CA 1
ATOM 600 C C . VAL A 1 77 ? 10.281 -9.383 -5.703 1 90.44 77 VAL A C 1
ATOM 602 O O . VAL A 1 77 ? 10.32 -10.344 -4.926 1 90.44 77 VAL A O 1
ATOM 605 N N . THR A 1 78 ? 11.125 -8.391 -5.625 1 91.69 78 THR A N 1
ATOM 606 C CA . THR A 1 78 ? 12.047 -8.2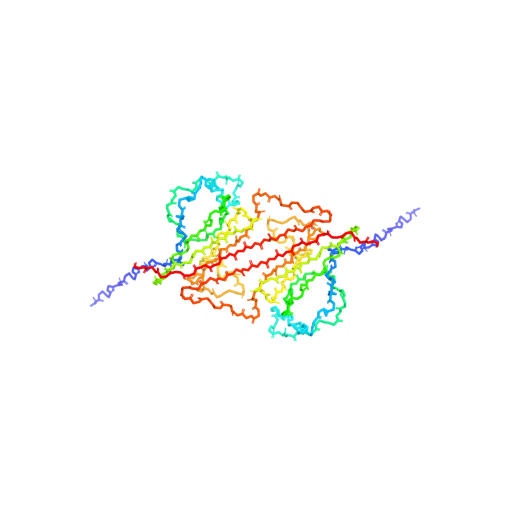81 -4.504 1 91.69 78 THR A CA 1
ATOM 607 C C . THR A 1 78 ? 11.781 -7.004 -3.707 1 91.69 78 THR A C 1
ATOM 609 O O . THR A 1 78 ? 11.234 -6.035 -4.238 1 91.69 78 THR A O 1
ATOM 612 N N . VAL A 1 79 ? 12.102 -7.094 -2.412 1 89.88 79 VAL A N 1
ATOM 613 C CA . VAL A 1 79 ? 11.773 -5.988 -1.516 1 89.88 79 VAL A CA 1
ATOM 614 C C . VAL A 1 79 ? 13.008 -5.59 -0.71 1 89.88 79 VAL A C 1
ATOM 616 O O . VAL A 1 79 ? 13.898 -6.41 -0.475 1 89.88 79 VAL A O 1
ATOM 619 N N . HIS A 1 80 ? 13.086 -4.355 -0.395 1 92.12 80 HIS A N 1
ATOM 620 C CA . HIS A 1 80 ? 14.164 -3.822 0.431 1 92.12 80 HIS A CA 1
ATOM 621 C C . HIS A 1 80 ? 13.609 -3.066 1.636 1 92.12 80 HIS A C 1
ATOM 623 O O . HIS A 1 80 ? 12.664 -2.287 1.504 1 92.12 80 HIS A O 1
ATOM 629 N N . ASN A 1 81 ? 14.188 -3.307 2.861 1 91.31 81 ASN A N 1
ATOM 630 C CA . ASN A 1 81 ? 13.844 -2.719 4.148 1 91.31 81 ASN A CA 1
ATOM 631 C C . ASN A 1 81 ? 12.391 -3.016 4.527 1 91.31 81 ASN A C 1
ATOM 633 O O . ASN A 1 81 ? 11.766 -2.24 5.25 1 91.31 81 ASN A O 1
ATOM 637 N N . MET A 1 82 ? 11.836 -3.906 3.844 1 85.94 82 MET A N 1
ATOM 638 C CA . MET A 1 82 ? 10.57 -4.562 4.176 1 85.94 82 MET A CA 1
ATOM 639 C C . MET A 1 82 ? 10.75 -6.074 4.242 1 85.94 82 MET A C 1
ATOM 641 O O . MET A 1 82 ? 11.57 -6.641 3.525 1 85.94 82 MET A O 1
ATOM 645 N N . SER A 1 83 ? 10.086 -6.672 5.137 1 83.94 83 SER A N 1
ATOM 646 C CA . SER A 1 83 ? 10.383 -8.094 5.305 1 83.94 83 SER A CA 1
ATOM 647 C C . SER A 1 83 ? 9.188 -8.953 4.895 1 83.94 83 SER A C 1
ATOM 649 O O . SER A 1 83 ? 9.328 -10.156 4.691 1 83.94 83 SER A O 1
ATOM 651 N N . ASP A 1 84 ? 8.016 -8.25 4.762 1 87 84 ASP A N 1
ATOM 652 C CA . ASP A 1 84 ? 6.812 -9.047 4.543 1 87 84 ASP A CA 1
ATOM 653 C C . ASP A 1 84 ? 6.207 -8.758 3.17 1 87 84 ASP A C 1
ATOM 655 O O . ASP A 1 84 ? 6.426 -7.691 2.6 1 87 84 ASP A O 1
ATOM 659 N N . ILE A 1 85 ? 5.539 -9.711 2.643 1 87.44 85 ILE A N 1
ATOM 660 C CA . ILE A 1 85 ? 4.773 -9.578 1.407 1 87.44 85 ILE A CA 1
ATOM 661 C C . ILE A 1 85 ? 3.328 -10 1.644 1 87.44 85 ILE A C 1
ATOM 663 O O . ILE A 1 85 ? 3.072 -11.086 2.178 1 87.44 85 ILE A O 1
ATOM 667 N N . VAL A 1 86 ? 2.457 -9.102 1.329 1 83.88 86 VAL A N 1
ATOM 668 C CA . VAL A 1 86 ? 1.031 -9.406 1.378 1 83.88 86 VAL A CA 1
ATOM 669 C C . VAL A 1 86 ? 0.554 -9.867 0.003 1 83.88 86 VAL A C 1
ATOM 671 O O . VAL A 1 86 ? 0.872 -9.25 -1.013 1 83.88 86 VAL A O 1
ATOM 674 N N . VAL A 1 87 ? -0.104 -10.969 -0.058 1 86.56 87 VAL A N 1
ATOM 675 C CA . VAL A 1 87 ? -0.737 -11.461 -1.277 1 86.56 87 VAL A CA 1
ATOM 676 C C . VAL A 1 87 ? -2.254 -11.477 -1.1 1 86.56 87 VAL A C 1
ATOM 678 O O . VAL A 1 87 ? -2.762 -12.023 -0.117 1 86.56 87 VAL A O 1
ATOM 681 N N . TRP A 1 88 ? -2.875 -10.75 -2.1 1 85.62 88 TRP A N 1
ATOM 682 C CA . TRP A 1 88 ? -4.316 -10.586 -1.938 1 85.62 88 TRP A CA 1
ATOM 683 C C . TRP A 1 88 ? -5.035 -10.742 -3.273 1 85.62 88 TRP A C 1
ATOM 685 O O . TRP A 1 88 ? -4.574 -10.234 -4.301 1 85.62 88 TRP A O 1
ATOM 695 N N . ASN A 1 89 ? -6.066 -11.445 -3.289 1 86.19 89 ASN A N 1
ATOM 696 C CA . ASN A 1 89 ? -7.07 -11.562 -4.344 1 86.19 89 ASN A CA 1
ATOM 697 C C . ASN A 1 89 ? -8.477 -11.688 -3.768 1 86.19 89 ASN A C 1
ATOM 699 O O . ASN A 1 89 ? -8.75 -12.594 -2.979 1 86.19 89 ASN A O 1
ATOM 703 N N . PRO A 1 90 ? -9.312 -10.773 -4.152 1 86.94 90 PRO A N 1
ATOM 704 C CA . PRO A 1 90 ? -10.633 -10.758 -3.527 1 86.94 90 PRO A CA 1
ATOM 705 C C . PRO A 1 90 ? -11.492 -11.961 -3.934 1 86.94 90 PRO A C 1
ATOM 707 O O . PRO A 1 90 ? -12.391 -12.359 -3.191 1 86.94 90 PRO A O 1
ATOM 710 N N . TRP A 1 91 ? -11.156 -12.531 -5.055 1 92 91 TRP A N 1
ATOM 711 C CA . TRP A 1 91 ? -11.93 -13.641 -5.609 1 92 91 TRP A CA 1
ATOM 712 C C . TRP A 1 91 ? -13.391 -13.234 -5.82 1 92 91 TRP A C 1
ATOM 714 O O . TRP A 1 91 ? -13.711 -12.039 -5.832 1 92 91 TRP A O 1
ATOM 724 N N . ILE A 1 92 ? -14.234 -14.125 -6.062 1 93.12 92 ILE A N 1
ATOM 725 C CA . ILE A 1 92 ? -15.516 -13.898 -6.719 1 93.12 92 ILE A CA 1
ATOM 726 C C . ILE A 1 92 ? -16.406 -13.039 -5.828 1 93.12 92 ILE A C 1
ATOM 728 O O . ILE A 1 92 ? -16.859 -11.969 -6.242 1 93.12 92 ILE A O 1
ATOM 732 N N . GLU A 1 93 ? -16.641 -13.406 -4.609 1 92.38 93 GLU A N 1
ATOM 733 C CA . GLU A 1 93 ? -17.641 -12.742 -3.764 1 92.38 93 GLU A CA 1
ATOM 734 C C . GLU A 1 93 ? -17.188 -11.328 -3.4 1 92.38 93 GLU A C 1
ATOM 736 O O . GLU A 1 93 ? -17.953 -10.367 -3.553 1 92.38 93 GLU A O 1
ATOM 741 N N . LYS A 1 94 ? -15.984 -11.234 -2.941 1 89.12 94 LYS A N 1
ATOM 742 C CA . LYS A 1 94 ? -15.5 -9.922 -2.533 1 89.12 94 LYS A CA 1
ATOM 743 C C . LYS A 1 94 ? -15.328 -9 -3.738 1 89.12 94 LYS A C 1
ATOM 745 O O . LYS A 1 94 ? -15.539 -7.789 -3.639 1 89.12 94 LYS A O 1
ATOM 750 N N . ALA A 1 95 ? -14.914 -9.586 -4.883 1 88.62 95 ALA A N 1
ATOM 751 C CA . ALA A 1 95 ? -14.859 -8.773 -6.09 1 88.62 95 ALA A CA 1
ATOM 752 C C . ALA A 1 95 ? -16.219 -8.141 -6.387 1 88.62 95 ALA A C 1
ATOM 754 O O . ALA A 1 95 ? -16.297 -6.941 -6.676 1 88.62 95 ALA A O 1
ATOM 755 N N . LYS A 1 96 ? -17.281 -8.836 -6.199 1 92.69 96 LYS A N 1
ATOM 756 C CA . LYS A 1 96 ? -18.641 -8.359 -6.48 1 92.69 96 LYS A CA 1
ATOM 757 C C . LYS A 1 96 ? -19.062 -7.297 -5.473 1 92.69 96 LYS A C 1
ATOM 759 O O . LYS A 1 96 ? -19.875 -6.418 -5.797 1 92.69 96 LYS A O 1
ATOM 764 N N . ALA A 1 97 ? -18.516 -7.387 -4.34 1 88.44 97 ALA A N 1
ATOM 765 C CA . ALA A 1 97 ? -18.922 -6.496 -3.258 1 88.44 97 ALA A CA 1
ATOM 766 C C . ALA A 1 97 ? -18.172 -5.164 -3.332 1 88.44 97 ALA A C 1
ATOM 768 O O . ALA A 1 97 ? -18.562 -4.195 -2.672 1 88.44 97 ALA A O 1
ATOM 769 N N . MET A 1 98 ? -17.141 -5.148 -4.082 1 81.62 98 MET A N 1
ATOM 770 C CA . MET A 1 98 ? -16.344 -3.926 -4.172 1 81.62 98 MET A CA 1
ATOM 771 C C . MET A 1 98 ? -16.859 -3.027 -5.293 1 81.62 98 MET A C 1
ATOM 773 O O . MET A 1 98 ? -16.953 -3.455 -6.445 1 81.62 98 MET A O 1
ATOM 777 N N . SER A 1 99 ? -17.172 -1.8 -4.961 1 78.75 99 SER A N 1
ATOM 778 C CA . SER A 1 99 ? -17.797 -0.875 -5.898 1 78.75 99 SER A CA 1
ATOM 779 C C . SER A 1 99 ? -16.797 -0.378 -6.938 1 78.75 99 SER A C 1
ATOM 781 O O . SER A 1 99 ? -17.188 -0.02 -8.055 1 78.75 99 SER A O 1
ATOM 783 N N . ASP A 1 100 ? -15.594 -0.385 -6.719 1 71.94 100 ASP A N 1
ATOM 784 C CA . ASP A 1 100 ? -14.57 0.141 -7.621 1 71.94 100 ASP A CA 1
ATOM 785 C C . ASP A 1 100 ? -13.766 -0.988 -8.258 1 71.94 100 ASP A C 1
ATOM 787 O O . ASP A 1 100 ? -12.602 -0.804 -8.617 1 71.94 100 ASP A O 1
ATOM 791 N N . PHE A 1 101 ? -14.414 -2.135 -8.344 1 79.75 101 PHE A N 1
ATOM 792 C CA . PHE A 1 101 ? -13.75 -3.338 -8.844 1 79.75 101 PHE A CA 1
ATOM 793 C C . PHE A 1 101 ? -14.695 -4.148 -9.719 1 79.75 101 PHE A C 1
ATOM 795 O O . PHE A 1 101 ? -15.828 -4.438 -9.328 1 79.75 101 PHE A O 1
ATOM 802 N N . ASP A 1 102 ? -14.188 -4.457 -10.922 1 87.25 102 ASP A N 1
ATOM 803 C CA . ASP A 1 102 ? -15.016 -5.27 -11.812 1 87.25 102 ASP A CA 1
ATOM 804 C C . ASP A 1 102 ? -15.211 -6.676 -11.25 1 87.25 102 ASP A C 1
ATOM 806 O O . ASP A 1 102 ? -14.266 -7.277 -10.727 1 87.25 102 ASP A O 1
ATOM 810 N N . ASP A 1 103 ? -16.375 -7.219 -11.531 1 92.06 103 ASP A N 1
ATOM 811 C CA . ASP A 1 103 ? -16.75 -8.516 -10.969 1 92.06 103 ASP A CA 1
ATOM 812 C C . ASP A 1 103 ? -15.773 -9.602 -11.414 1 92.06 103 ASP A C 1
ATOM 814 O O . ASP A 1 103 ? -15.508 -10.547 -10.664 1 92.06 103 ASP A O 1
ATOM 818 N N . GLU A 1 104 ? -15.203 -9.469 -12.609 1 92.75 104 GLU A N 1
ATOM 819 C CA . GLU A 1 104 ? -14.367 -10.539 -13.156 1 92.75 104 GLU A CA 1
ATOM 820 C C . GLU A 1 104 ? -12.891 -10.164 -13.094 1 92.75 104 GLU A C 1
ATOM 822 O O . GLU A 1 104 ? -12.031 -10.945 -13.516 1 92.75 104 GLU A O 1
ATOM 827 N N . GLU A 1 105 ? -12.523 -9.023 -12.508 1 87.69 105 GLU A N 1
ATOM 828 C CA . GLU A 1 105 ? -11.148 -8.523 -12.547 1 87.69 105 GLU A CA 1
ATOM 829 C C . GLU A 1 105 ? -10.227 -9.391 -11.703 1 87.69 105 GLU A C 1
ATOM 831 O O . GLU A 1 105 ? -9.031 -9.508 -11.992 1 87.69 105 GLU A O 1
ATOM 836 N N . TYR A 1 106 ? -10.789 -10.102 -10.781 1 89.31 106 TYR A N 1
ATOM 837 C CA . TYR A 1 106 ? -10 -10.938 -9.891 1 89.31 106 TYR A CA 1
ATOM 838 C C . TYR A 1 106 ? -9.289 -12.039 -10.664 1 89.31 106 TYR A C 1
ATOM 840 O O . TYR A 1 106 ? -8.281 -12.586 -10.195 1 89.31 106 TYR A O 1
ATOM 848 N N . ASN A 1 107 ? -9.68 -12.297 -11.93 1 89 107 ASN A N 1
ATOM 849 C CA . ASN A 1 107 ? -9.055 -13.32 -12.758 1 89 107 ASN A CA 1
ATOM 850 C C . ASN A 1 107 ? -7.75 -12.836 -13.367 1 89 107 ASN A C 1
ATOM 852 O O . ASN A 1 107 ? -6.949 -13.633 -13.859 1 89 107 ASN A O 1
ATOM 856 N N . ARG A 1 108 ? -7.582 -11.555 -13.297 1 87.56 108 ARG A N 1
ATOM 857 C CA . ARG A 1 108 ? -6.465 -11.008 -14.055 1 87.56 108 ARG A CA 1
ATOM 858 C C . ARG A 1 108 ? -5.59 -10.109 -13.188 1 87.56 108 ARG A C 1
ATOM 860 O O . ARG A 1 108 ? -4.852 -9.266 -13.695 1 87.56 108 ARG A O 1
ATOM 867 N N . MET A 1 109 ? -5.809 -10.273 -11.961 1 86.44 109 MET A N 1
ATOM 868 C CA . MET A 1 109 ? -4.996 -9.422 -11.102 1 86.44 109 MET A CA 1
ATOM 869 C C . MET A 1 109 ? -4.594 -10.156 -9.828 1 86.44 109 MET A C 1
ATOM 871 O O . MET A 1 109 ? -5.277 -11.094 -9.406 1 86.44 109 MET A O 1
ATOM 875 N N . LEU A 1 110 ? -3.463 -9.875 -9.305 1 87.81 110 LEU A N 1
ATOM 876 C CA . LEU A 1 110 ? -2.959 -10.281 -8 1 87.81 110 LEU A CA 1
ATOM 877 C C . LEU A 1 110 ? -2.225 -9.141 -7.316 1 87.81 110 LEU A C 1
ATOM 879 O O . LEU A 1 110 ? -1.351 -8.508 -7.918 1 87.81 110 LEU A O 1
ATOM 883 N N . CYS A 1 111 ? -2.686 -8.898 -6.184 1 86.25 111 CYS A N 1
ATOM 884 C CA . CYS A 1 111 ? -1.98 -7.879 -5.418 1 86.25 111 CYS A CA 1
ATOM 885 C C . CYS A 1 111 ? -0.831 -8.484 -4.625 1 86.25 111 CYS A C 1
ATOM 887 O O . CYS A 1 111 ? -1.035 -9.414 -3.842 1 86.25 111 CYS A O 1
ATOM 889 N N . VAL A 1 112 ? 0.347 -8.062 -4.926 1 86.94 112 VAL A N 1
ATOM 890 C CA . VAL A 1 112 ? 1.552 -8.406 -4.176 1 86.94 112 VAL A CA 1
ATOM 891 C C . VAL A 1 112 ? 2.156 -7.141 -3.57 1 86.94 112 VAL A C 1
ATOM 893 O O . VAL A 1 112 ? 2.715 -6.305 -4.285 1 86.94 112 VAL A O 1
ATOM 896 N N . GLU A 1 113 ? 2.031 -7.012 -2.248 1 81.88 113 GLU A N 1
ATOM 897 C CA . GLU A 1 113 ? 2.348 -5.762 -1.569 1 81.88 113 GLU A CA 1
ATOM 898 C C . GLU A 1 113 ? 3.502 -5.941 -0.587 1 81.88 113 GLU A C 1
ATOM 900 O O . GLU A 1 113 ? 3.424 -6.766 0.326 1 81.88 113 GLU A O 1
ATOM 905 N N . ALA A 1 114 ? 4.543 -5.168 -0.814 1 85.94 114 ALA A N 1
ATOM 906 C CA . ALA A 1 114 ? 5.633 -5.156 0.16 1 85.94 114 ALA A CA 1
ATOM 907 C C . ALA A 1 114 ? 5.227 -4.398 1.423 1 85.94 114 ALA A C 1
ATOM 909 O O . ALA A 1 114 ? 4.551 -3.373 1.349 1 85.94 114 ALA A O 1
ATOM 910 N N . GLY A 1 115 ? 5.629 -4.969 2.545 1 83.75 115 GLY A N 1
ATOM 911 C CA . GLY A 1 115 ? 5.328 -4.273 3.785 1 83.75 115 GLY A CA 1
ATOM 912 C C . GLY A 1 115 ? 6.102 -4.812 4.977 1 83.75 115 GLY A C 1
ATOM 913 O O . GLY A 1 115 ? 6.785 -5.832 4.867 1 83.75 115 GLY A O 1
ATOM 914 N N . ALA A 1 116 ? 6.16 -4.027 6.059 1 85.44 116 ALA A N 1
ATOM 915 C CA . ALA A 1 116 ? 6.555 -4.461 7.395 1 85.44 116 ALA A CA 1
ATOM 916 C C . ALA A 1 116 ? 5.332 -4.719 8.273 1 85.44 116 ALA A C 1
ATOM 918 O O . ALA A 1 116 ? 5.027 -3.926 9.172 1 85.44 116 ALA A O 1
ATOM 919 N N . VAL A 1 117 ? 4.652 -5.766 7.957 1 78.38 117 VAL A N 1
ATOM 920 C CA . VAL A 1 117 ? 3.363 -6.062 8.57 1 78.38 117 VAL A CA 1
ATOM 921 C C . VAL A 1 117 ? 3.576 -6.789 9.898 1 78.38 117 VAL A C 1
ATOM 923 O O . VAL A 1 117 ? 2.881 -6.516 10.883 1 78.38 117 VAL A O 1
ATOM 926 N N . SER A 1 118 ? 4.527 -7.672 9.938 1 79.12 118 SER A N 1
ATOM 927 C CA . SER A 1 118 ? 4.758 -8.5 11.125 1 79.12 118 SER A CA 1
ATOM 928 C C . SER A 1 118 ? 5.512 -7.727 12.195 1 79.12 118 SER A C 1
ATOM 930 O O . SER A 1 118 ? 5.516 -8.117 13.367 1 79.12 118 SER A O 1
ATOM 932 N N . GLN A 1 119 ? 6.215 -6.699 11.789 1 79.94 119 GLN A N 1
ATOM 933 C CA . GLN A 1 119 ? 6.973 -5.883 12.727 1 79.94 119 GLN A CA 1
ATOM 934 C C . GLN A 1 119 ? 6.875 -4.402 12.375 1 79.94 119 GLN A C 1
ATOM 936 O O . GLN A 1 119 ? 6.973 -4.031 11.203 1 79.94 119 GLN A O 1
ATOM 941 N N . ASN A 1 120 ? 6.684 -3.635 13.414 1 84.06 120 ASN A N 1
ATOM 942 C CA . ASN A 1 120 ? 6.715 -2.191 13.203 1 84.06 120 ASN A CA 1
ATOM 943 C C . ASN A 1 120 ? 8.117 -1.701 12.867 1 84.06 120 ASN A C 1
ATOM 945 O O . ASN A 1 120 ? 9.102 -2.203 13.414 1 84.06 120 ASN A O 1
ATOM 949 N N . VAL A 1 121 ? 8.164 -0.799 11.953 1 89.62 121 VAL A N 1
ATOM 950 C CA . VAL A 1 121 ? 9.414 -0.104 11.695 1 89.62 121 VAL A CA 1
ATOM 951 C C . VAL A 1 121 ? 9.406 1.262 12.375 1 89.62 121 VAL A C 1
ATOM 953 O O . VAL A 1 121 ? 8.445 2.027 12.227 1 89.62 121 VAL A O 1
ATOM 956 N N . THR A 1 122 ? 10.438 1.489 13.156 1 92.38 122 THR A N 1
ATOM 957 C CA . THR A 1 122 ? 10.57 2.766 13.852 1 92.38 122 THR A CA 1
ATOM 958 C C . THR A 1 122 ? 11.68 3.607 13.219 1 92.38 122 THR A C 1
ATOM 960 O O . THR A 1 122 ? 12.781 3.111 12.984 1 92.38 122 THR A O 1
ATOM 963 N N . ILE A 1 123 ? 11.289 4.777 12.875 1 92.69 123 ILE A N 1
ATOM 964 C CA . ILE A 1 123 ? 12.258 5.746 12.383 1 92.69 123 ILE A CA 1
ATOM 965 C C . ILE A 1 123 ? 12.391 6.898 13.375 1 92.69 123 ILE A C 1
ATOM 967 O O . ILE A 1 123 ? 11.406 7.566 13.695 1 92.69 123 ILE A O 1
ATOM 971 N N . LYS A 1 124 ? 13.586 7.129 13.859 1 93.12 124 LYS A N 1
ATOM 972 C CA . LYS A 1 124 ? 13.812 8.172 14.859 1 93.12 124 LYS A CA 1
ATOM 973 C C . LYS A 1 124 ? 14.023 9.531 14.203 1 93.12 124 LYS A C 1
ATOM 975 O O . LYS A 1 124 ? 14.312 9.609 13.008 1 93.12 124 LYS A O 1
ATOM 980 N N . GLU A 1 125 ? 13.852 10.492 15.055 1 92.44 125 GLU A N 1
ATOM 981 C CA . GLU A 1 125 ? 14.148 11.844 14.586 1 92.44 125 GLU A CA 1
ATOM 982 C C . GLU A 1 125 ? 15.555 11.938 14 1 92.44 125 GLU A C 1
ATOM 984 O O . GLU A 1 125 ? 16.5 11.383 14.57 1 92.44 125 GLU A O 1
ATOM 989 N N . GLY A 1 126 ? 15.625 12.594 12.875 1 93.69 126 GLY A N 1
ATOM 990 C CA . GLY A 1 126 ? 16.922 12.766 12.227 1 93.69 126 GLY A CA 1
ATOM 991 C C . GLY A 1 126 ? 17.281 11.609 11.312 1 93.69 126 GLY A C 1
ATOM 992 O O . GLY A 1 126 ? 18.312 11.648 10.641 1 93.69 126 GLY A O 1
ATOM 993 N N . GLN A 1 127 ? 16.438 10.594 11.258 1 95.62 127 GLN A N 1
ATOM 994 C CA . GLN A 1 127 ? 16.75 9.422 10.445 1 95.62 127 GLN A CA 1
ATOM 995 C C . GLN A 1 127 ? 15.883 9.383 9.188 1 95.62 127 GLN A C 1
ATOM 997 O O . GLN A 1 127 ? 14.867 10.07 9.102 1 95.62 127 GLN A O 1
ATOM 1002 N N . SER A 1 128 ? 16.375 8.688 8.234 1 96.44 128 SER A N 1
ATOM 1003 C CA . SER A 1 128 ? 15.656 8.398 6.988 1 96.44 128 SER A CA 1
ATOM 1004 C C . SER A 1 128 ? 15.68 6.91 6.668 1 96.44 128 SER A C 1
ATOM 1006 O O . SER A 1 128 ? 16.672 6.227 6.945 1 96.44 128 SER A O 1
ATOM 1008 N N . LEU A 1 129 ? 14.609 6.496 6.184 1 95.81 129 LEU A N 1
ATOM 1009 C CA . LEU A 1 129 ? 14.523 5.105 5.754 1 95.81 129 LEU A CA 1
ATOM 1010 C C . LEU A 1 129 ? 13.828 4.996 4.402 1 95.81 129 LEU A C 1
ATOM 1012 O O . LEU A 1 129 ? 12.797 5.633 4.176 1 95.81 129 LEU A O 1
ATOM 1016 N N . THR A 1 130 ? 14.43 4.227 3.467 1 95.19 130 THR A N 1
ATOM 1017 C CA . THR A 1 130 ? 13.867 3.975 2.146 1 95.19 130 THR A CA 1
ATOM 1018 C C . THR A 1 130 ? 13.383 2.533 2.035 1 95.19 130 THR A C 1
ATOM 1020 O O . THR A 1 130 ? 14.102 1.599 2.395 1 95.19 130 THR A O 1
ATOM 1023 N N . PHE A 1 131 ? 12.172 2.428 1.582 1 93.06 131 PHE A N 1
ATOM 1024 C CA . PHE A 1 131 ? 11.57 1.139 1.256 1 93.06 131 PHE A CA 1
ATOM 1025 C C . PHE A 1 131 ? 11.414 0.982 -0.251 1 93.06 131 PHE A C 1
ATOM 1027 O O . PHE A 1 131 ? 11.039 1.931 -0.942 1 93.06 131 PHE A O 1
ATOM 1034 N N . SER A 1 132 ? 11.75 -0.233 -0.74 1 93.56 132 SER A N 1
ATOM 1035 C CA . SER A 1 132 ? 11.617 -0.382 -2.186 1 93.56 132 SER A CA 1
ATOM 1036 C C . SER A 1 132 ? 11.102 -1.769 -2.555 1 93.56 132 SER A C 1
ATOM 1038 O O . SER A 1 132 ? 11.281 -2.725 -1.799 1 93.56 132 SER A O 1
ATOM 1040 N N . GLN A 1 133 ? 10.43 -1.796 -3.607 1 91.56 133 GLN A N 1
ATOM 1041 C CA . GLN A 1 133 ? 10 -3.004 -4.305 1 91.56 133 GLN A CA 1
ATOM 1042 C C . GLN A 1 133 ? 10.469 -2.992 -5.758 1 91.56 133 GLN A C 1
ATOM 1044 O O . GLN A 1 133 ? 10.312 -1.987 -6.453 1 91.56 133 GLN A O 1
ATOM 1049 N N . THR A 1 134 ? 11.055 -4.09 -6.184 1 94.25 134 THR A N 1
ATOM 1050 C CA . THR A 1 134 ? 11.508 -4.23 -7.562 1 94.25 134 THR A CA 1
ATOM 1051 C C . THR A 1 134 ? 10.742 -5.34 -8.273 1 94.25 134 THR A C 1
ATOM 1053 O O . THR A 1 134 ? 10.594 -6.441 -7.742 1 94.25 134 THR A O 1
ATOM 1056 N N . LEU A 1 135 ? 10.227 -5.035 -9.461 1 92.75 135 LEU A N 1
ATOM 1057 C CA . LEU A 1 135 ? 9.609 -6.004 -10.352 1 92.75 135 LEU A CA 1
ATOM 1058 C C . LEU A 1 135 ? 10.508 -6.293 -11.547 1 92.75 135 LEU A C 1
ATOM 1060 O O . LEU A 1 135 ? 10.914 -5.371 -12.266 1 92.75 135 LEU A O 1
ATOM 1064 N N . THR A 1 136 ? 10.82 -7.52 -11.695 1 94.88 136 THR A N 1
ATOM 1065 C CA . THR A 1 136 ? 11.602 -7.969 -12.844 1 94.88 136 THR A CA 1
ATOM 1066 C C . THR A 1 136 ? 10.82 -8.984 -13.672 1 94.88 136 THR A C 1
ATOM 1068 O O . THR A 1 136 ? 10.367 -10.008 -13.148 1 94.88 136 THR A O 1
ATOM 1071 N N . VAL A 1 137 ? 10.641 -8.68 -14.945 1 93.44 137 VAL A N 1
ATOM 1072 C CA . VAL A 1 137 ? 9.914 -9.578 -15.836 1 93.44 137 VAL A CA 1
ATOM 1073 C C . VAL A 1 137 ? 10.906 -10.375 -16.688 1 93.44 137 VAL A C 1
ATOM 1075 O O . VAL A 1 137 ? 11.688 -9.805 -17.453 1 93.44 137 VAL A O 1
ATOM 1078 N N . THR A 1 138 ? 10.852 -11.594 -16.484 1 94.31 138 THR A N 1
ATOM 1079 C CA . THR A 1 138 ? 11.789 -12.461 -17.188 1 94.31 138 THR A CA 1
ATOM 1080 C C . THR A 1 138 ? 11.047 -13.523 -18 1 94.31 138 THR A C 1
ATOM 1082 O O . THR A 1 138 ? 10.047 -14.07 -17.531 1 94.31 138 THR A O 1
ATOM 1085 N N . SER A 1 139 ? 11.555 -13.805 -19.266 1 91.38 139 SER A N 1
ATOM 1086 C CA . SER A 1 139 ? 10.977 -14.867 -20.094 1 91.38 139 SER A CA 1
ATOM 1087 C C . SER A 1 139 ? 11.156 -16.234 -19.422 1 91.38 139 SER A C 1
ATOM 1089 O O . SER A 1 139 ? 12.195 -16.5 -18.828 1 91.38 139 SER A O 1
ATOM 1091 N N . ARG A 1 140 ? 9.93 -16.922 -19.453 1 84.44 140 ARG A N 1
ATOM 1092 C CA . ARG A 1 140 ? 10 -18.281 -18.953 1 84.44 140 ARG A CA 1
ATOM 1093 C C . ARG A 1 140 ? 10.547 -19.234 -20.016 1 84.44 140 ARG A C 1
ATOM 1095 O O . ARG A 1 140 ? 10.102 -19.203 -21.172 1 84.44 140 ARG A O 1
ATOM 1102 N N . LEU A 1 141 ? 11.82 -19.516 -20.266 1 64 141 LEU A N 1
ATOM 1103 C CA . LEU A 1 141 ? 12.344 -20.422 -21.281 1 64 141 LEU A CA 1
ATOM 1104 C C . LEU A 1 141 ? 11.492 -21.688 -21.359 1 64 141 LEU A C 1
ATOM 1106 O O . LEU A 1 141 ? 10.945 -22.141 -20.359 1 64 141 LEU A O 1
ATOM 1110 N N . MET B 1 1 ? -37.906 25.156 43.812 1 26.25 1 MET B N 1
ATOM 1111 C CA . MET B 1 1 ? -38.062 24.5 42.5 1 26.25 1 MET B CA 1
ATOM 1112 C C . MET B 1 1 ? -36.906 24.828 41.562 1 26.25 1 MET B C 1
ATOM 1114 O O . MET B 1 1 ? -36.812 25.953 41.094 1 26.25 1 MET B O 1
ATOM 1118 N N . GLY B 1 2 ? -35.656 24.594 41.906 1 25.5 2 GLY B N 1
ATOM 1119 C CA . GLY B 1 2 ? -34.344 24.969 41.406 1 25.5 2 GLY B CA 1
ATOM 1120 C C . GLY B 1 2 ? -34.062 24.438 40.031 1 25.5 2 GLY B C 1
ATOM 1121 O O . GLY B 1 2 ? -34.219 23.234 39.75 1 25.5 2 GLY B O 1
ATOM 1122 N N . GLY B 1 3 ? -34.5 25.203 38.938 1 25.62 3 GLY B N 1
ATOM 1123 C CA . GLY B 1 3 ? -34.281 24.844 37.531 1 25.62 3 GLY B CA 1
ATOM 1124 C C . GLY B 1 3 ? -32.844 24.469 37.219 1 25.62 3 GLY B C 1
ATOM 1125 O O . GLY B 1 3 ? -31.938 25.25 37.469 1 25.62 3 GLY B O 1
ATOM 1126 N N . GLY B 1 4 ? -32.375 23.234 37.438 1 28.7 4 GLY B N 1
ATOM 1127 C CA . GLY B 1 4 ? -31.047 22.75 37.094 1 28.7 4 GLY B CA 1
ATOM 1128 C C . GLY B 1 4 ? -30.672 23.062 35.656 1 28.7 4 GLY B C 1
ATOM 1129 O O . GLY B 1 4 ? -31.422 22.766 34.719 1 28.7 4 GLY B O 1
ATOM 1130 N N . GLY B 1 5 ? -30.062 24.188 35.344 1 26.97 5 GLY B N 1
ATOM 1131 C CA . GLY B 1 5 ? -29.516 24.609 34.031 1 26.97 5 GLY B CA 1
ATOM 1132 C C . GLY B 1 5 ? -28.703 23.516 33.375 1 26.97 5 GLY B C 1
ATOM 1133 O O . GLY B 1 5 ? -27.844 22.891 34 1 26.97 5 GLY B O 1
ATOM 1134 N N . ARG B 1 6 ? -29.312 22.703 32.469 1 28.36 6 ARG B N 1
ATOM 1135 C CA . ARG B 1 6 ? -28.641 21.797 31.547 1 28.36 6 ARG B CA 1
ATOM 1136 C C . ARG B 1 6 ? -27.5 22.516 30.812 1 28.36 6 ARG B C 1
ATOM 1138 O O . ARG B 1 6 ? -27.75 23.453 30.062 1 28.36 6 ARG B O 1
ATOM 1145 N N . ARG B 1 7 ? -26.312 22.703 31.375 1 27.52 7 ARG B N 1
ATOM 1146 C CA . ARG B 1 7 ? -25.109 23.062 30.641 1 27.52 7 ARG B CA 1
ATOM 1147 C C . ARG B 1 7 ? -24.938 22.188 29.406 1 27.52 7 ARG B C 1
ATOM 1149 O O . ARG B 1 7 ? -24.844 20.953 29.516 1 27.52 7 ARG B O 1
ATOM 1156 N N . GLN B 1 8 ? -25.453 22.562 28.172 1 21.55 8 GLN B N 1
ATOM 1157 C CA . GLN B 1 8 ? -25.156 22.062 26.828 1 21.55 8 GLN B CA 1
ATOM 1158 C C . GLN B 1 8 ? -23.656 21.844 26.656 1 21.55 8 GLN B C 1
ATOM 1160 O O . GLN B 1 8 ? -22.859 22.75 26.844 1 21.55 8 GLN B O 1
ATOM 1165 N N . LEU B 1 9 ? -23.094 20.688 26.953 1 24.61 9 LEU B N 1
ATOM 1166 C CA . LEU B 1 9 ? -21.766 20.25 26.578 1 24.61 9 LEU B CA 1
ATOM 1167 C C . LEU B 1 9 ? -21.391 20.703 25.172 1 24.61 9 LEU B C 1
ATOM 1169 O O . LEU B 1 9 ? -22.156 20.469 24.219 1 24.61 9 LEU B O 1
ATOM 1173 N N . GLU B 1 10 ? -20.766 21.891 24.906 1 23.95 10 GLU B N 1
ATOM 1174 C CA . GLU B 1 10 ? -20.078 22.344 23.719 1 23.95 10 GLU B CA 1
ATOM 1175 C C . GLU B 1 10 ? -19.344 21.203 23.016 1 23.95 10 GLU B C 1
ATOM 1177 O O . GLU B 1 10 ? -18.656 20.422 23.672 1 23.95 10 GLU B O 1
ATOM 1182 N N . GLY B 1 11 ? -19.906 20.625 21.969 1 28.05 11 GLY B N 1
ATOM 1183 C CA . GLY B 1 11 ? -19.359 19.609 21.062 1 28.05 11 GLY B CA 1
ATOM 1184 C C . GLY B 1 11 ? -17.891 19.828 20.734 1 28.05 11 GLY B C 1
ATOM 1185 O O . GLY B 1 11 ? -17.516 20.906 20.266 1 28.05 11 GLY B O 1
ATOM 1186 N N . GLY B 1 12 ? -16.922 19.438 21.516 1 28.08 12 GLY B N 1
ATOM 1187 C CA . GLY B 1 12 ? -15.492 19.391 21.25 1 28.08 12 GLY B CA 1
ATOM 1188 C C . GLY B 1 12 ? -15.164 19.094 19.797 1 28.08 12 GLY B C 1
ATOM 1189 O O . GLY B 1 12 ? -15.828 18.266 19.172 1 28.08 12 GLY B O 1
ATOM 1190 N N . ARG B 1 13 ? -14.75 20.047 19 1 29.83 13 ARG B N 1
ATOM 1191 C CA . ARG B 1 13 ? -14.156 19.844 17.672 1 29.83 13 ARG B CA 1
ATOM 1192 C C . ARG B 1 13 ? -13.266 18.609 17.656 1 29.83 13 ARG B C 1
ATOM 1194 O O . ARG B 1 13 ? -12.297 18.531 18.406 1 29.83 13 ARG B O 1
ATOM 1201 N N . ARG B 1 14 ? -13.797 17.469 17.438 1 35.78 14 ARG B N 1
ATOM 1202 C CA . ARG B 1 14 ? -13.141 16.203 17.141 1 35.78 14 ARG B CA 1
ATOM 1203 C C . ARG B 1 14 ? -11.977 16.406 16.172 1 35.78 14 ARG B C 1
ATOM 1205 O O . ARG B 1 14 ? -12.188 16.766 15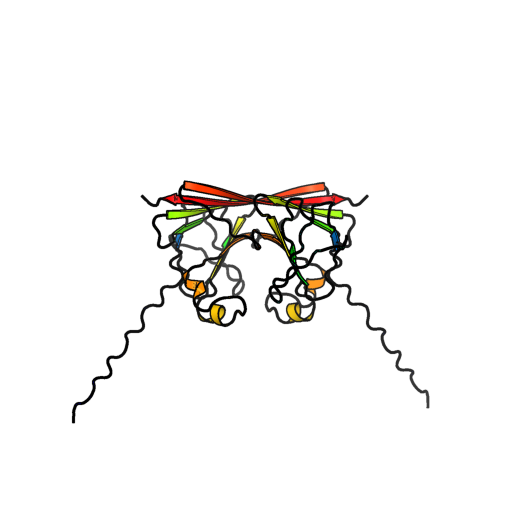.008 1 35.78 14 ARG B O 1
ATOM 1212 N N . GLU B 1 15 ? -10.789 16.859 16.625 1 33.94 15 GLU B N 1
ATOM 1213 C CA . GLU B 1 15 ? -9.562 17.078 15.852 1 33.94 15 GLU B CA 1
ATOM 1214 C C . GLU B 1 15 ? -9.188 15.828 15.062 1 33.94 15 GLU B C 1
ATOM 1216 O O . GLU B 1 15 ? -9.094 14.734 15.625 1 33.94 15 GLU B O 1
ATOM 1221 N N . GLY B 1 16 ? -9.617 15.703 13.875 1 37.62 16 GLY B N 1
ATOM 1222 C CA . GLY B 1 16 ? -9.086 14.711 12.953 1 37.62 16 GLY B CA 1
ATOM 1223 C C . GLY B 1 16 ? -7.594 14.484 13.125 1 37.62 16 GLY B C 1
ATOM 1224 O O . GLY B 1 16 ? -6.965 15.078 14 1 37.62 16 GLY B O 1
ATOM 1225 N N . SER B 1 17 ? -7.121 13.359 12.562 1 40.88 17 SER B N 1
ATOM 1226 C CA . SER B 1 17 ? -5.672 13.211 12.57 1 40.88 17 SER B CA 1
ATOM 1227 C C . SER B 1 17 ? -4.98 14.523 12.219 1 40.88 17 SER B C 1
ATOM 1229 O O . SER B 1 17 ? -5.363 15.203 11.266 1 40.88 17 SER B O 1
ATOM 1231 N N . ARG B 1 18 ? -4.406 15.273 13.172 1 40 18 ARG B N 1
ATOM 1232 C CA . ARG B 1 18 ? -3.688 16.531 13.008 1 40 18 ARG B CA 1
ATOM 1233 C C . ARG B 1 18 ? -2.48 16.359 12.086 1 40 18 ARG B C 1
ATOM 1235 O O . ARG B 1 18 ? -1.567 17.188 12.094 1 40 18 ARG B O 1
ATOM 1242 N N . GLU B 1 19 ? -2.432 15.211 11.438 1 44.91 19 GLU B N 1
ATOM 1243 C CA . GLU B 1 19 ? -1.35 15.086 10.469 1 44.91 19 GLU B CA 1
ATOM 1244 C C . GLU B 1 19 ? -1.636 15.914 9.211 1 44.91 19 GLU B C 1
ATOM 1246 O O . GLU B 1 19 ? -2.695 15.773 8.602 1 44.91 19 GLU B O 1
ATOM 1251 N N . ARG B 1 20 ? -0.933 17.016 9.219 1 39.91 20 ARG B N 1
ATOM 1252 C CA . ARG B 1 20 ? -1.058 17.875 8.047 1 39.91 20 ARG B CA 1
ATOM 1253 C C . ARG B 1 20 ? -0.086 17.453 6.949 1 39.91 20 ARG B C 1
ATOM 1255 O O . ARG B 1 20 ? 1.032 17.031 7.238 1 39.91 20 ARG B O 1
ATOM 1262 N N . LEU B 1 21 ? -0.675 17.312 5.758 1 45.81 21 LEU B N 1
ATOM 1263 C CA . LEU B 1 21 ? 0.194 17.188 4.594 1 45.81 21 LEU B CA 1
ATOM 1264 C C . LEU B 1 21 ? 0.669 18.562 4.129 1 45.81 21 LEU B C 1
ATOM 1266 O O . LEU B 1 21 ? -0.138 19.469 3.953 1 45.81 21 LEU B O 1
ATOM 1270 N N . GLY B 1 22 ? 1.831 19.047 4.383 1 35.12 22 GLY B N 1
ATOM 1271 C CA . GLY B 1 22 ? 2.398 20.234 3.791 1 35.12 22 GLY B CA 1
ATOM 1272 C C . GLY B 1 22 ? 3.012 20 2.426 1 35.12 22 GLY B C 1
ATOM 1273 O O . GLY B 1 22 ? 3.566 18.922 2.168 1 35.12 22 GLY B O 1
ATOM 1274 N N . GLY B 1 23 ? 2.553 20.812 1.419 1 36.69 23 GLY B N 1
ATOM 1275 C CA . GLY B 1 23 ? 3.117 20.766 0.08 1 36.69 23 GLY B CA 1
ATOM 1276 C C . GLY B 1 23 ? 4.551 21.266 0.019 1 36.69 23 GLY B C 1
ATOM 1277 O O . GLY B 1 23 ? 4.879 22.297 0.602 1 36.69 23 GLY B O 1
ATOM 1278 N N . GLY B 1 24 ? 5.578 20.812 0.122 1 31.69 24 GLY B N 1
ATOM 1279 C CA . GLY B 1 24 ? 6.695 21.5 -0.511 1 31.69 24 GLY B CA 1
ATOM 1280 C C . GLY B 1 24 ? 6.336 22.109 -1.854 1 31.69 24 GLY B C 1
ATOM 1281 O O . GLY B 1 24 ? 5.312 21.75 -2.447 1 31.69 24 GLY B O 1
ATOM 1282 N N . ARG B 1 25 ? 7.16 23.438 -2.385 1 29.31 25 ARG B N 1
ATOM 1283 C CA . ARG B 1 25 ? 6.941 24.062 -3.691 1 29.31 25 ARG B CA 1
ATOM 1284 C C . ARG B 1 25 ? 6.66 23 -4.75 1 29.31 25 ARG B C 1
ATOM 1286 O O . ARG B 1 25 ? 7.535 22.672 -5.559 1 29.31 25 ARG B O 1
ATOM 1293 N N . SER B 1 26 ? 6.586 22 -4.598 1 31.33 26 SER B N 1
ATOM 1294 C CA . SER B 1 26 ? 6.492 21.141 -5.77 1 31.33 26 SER B CA 1
ATOM 1295 C C . SER B 1 26 ? 5.43 21.641 -6.742 1 31.33 26 SER B C 1
ATOM 1297 O O . SER B 1 26 ? 4.547 22.406 -6.363 1 31.33 26 SER B O 1
ATOM 1299 N N . GLY B 1 27 ? 5.66 21.5 -8.109 1 28.3 27 GLY B N 1
ATOM 1300 C CA . GLY B 1 27 ? 4.895 21.734 -9.328 1 28.3 27 GLY B CA 1
ATOM 1301 C C . GLY B 1 27 ? 3.402 21.531 -9.141 1 28.3 27 GLY B C 1
ATOM 1302 O O . GLY B 1 27 ? 2.969 20.969 -8.133 1 28.3 27 GLY B O 1
ATOM 1303 N N . THR B 1 28 ? 2.672 22.156 -10.164 1 26.73 28 THR B N 1
ATOM 1304 C CA . THR B 1 28 ? 1.236 22.109 -10.422 1 26.73 28 THR B CA 1
ATOM 1305 C C . THR B 1 28 ? 0.69 20.703 -10.219 1 26.73 28 THR B C 1
ATOM 1307 O O . THR B 1 28 ? 0.964 19.797 -11.016 1 26.73 28 THR B O 1
ATOM 1310 N N . GLY B 1 29 ? 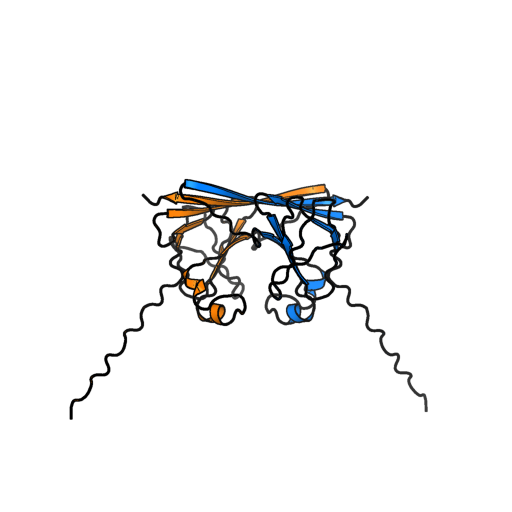1.092 20.156 -9.141 1 30.95 29 GLY B N 1
ATOM 1311 C CA . GLY B 1 29 ? 0.436 18.891 -8.844 1 30.95 29 GLY B CA 1
ATOM 1312 C C . GLY B 1 29 ? -1.028 18.875 -9.242 1 30.95 29 GLY B C 1
ATOM 1313 O O . GLY B 1 29 ? -1.822 19.672 -8.742 1 30.95 29 GLY B O 1
ATOM 1314 N N . GLU B 1 30 ? -1.177 18.984 -10.445 1 31.67 30 GLU B N 1
ATOM 1315 C CA . GLU B 1 30 ? -2.6 18.828 -10.727 1 31.67 30 GLU B CA 1
ATOM 1316 C C . GLU B 1 30 ? -3.23 17.797 -9.805 1 31.67 30 GLU B C 1
ATOM 1318 O O . GLU B 1 30 ? -2.684 16.703 -9.609 1 31.67 30 GLU B O 1
ATOM 1323 N N . ARG B 1 31 ? -3.568 18.203 -8.633 1 35.84 31 ARG B N 1
ATOM 1324 C CA . ARG B 1 31 ? -4.398 17.531 -7.648 1 35.84 31 ARG B CA 1
ATOM 1325 C C . ARG B 1 31 ? -5.496 16.719 -8.32 1 35.84 31 ARG B C 1
ATOM 1327 O O . ARG B 1 31 ? -6.277 17.25 -9.109 1 35.84 31 ARG B O 1
ATOM 1334 N N . ARG B 1 32 ? -5.094 15.797 -9.023 1 35.25 32 ARG B N 1
ATOM 1335 C CA . ARG B 1 32 ? -6.402 15.18 -9.219 1 35.25 32 ARG B CA 1
ATOM 1336 C C . ARG B 1 32 ? -6.934 14.594 -7.914 1 35.25 32 ARG B C 1
ATOM 1338 O O . ARG B 1 32 ? -6.227 13.852 -7.23 1 35.25 32 ARG B O 1
ATOM 1345 N N . ARG B 1 33 ? -7.469 15.289 -6.91 1 36.56 33 ARG B N 1
ATOM 1346 C CA . ARG B 1 33 ? -8.352 14.828 -5.844 1 36.56 33 ARG B CA 1
ATOM 1347 C C . ARG B 1 33 ? -8.633 13.336 -5.977 1 36.56 33 ARG B C 1
ATOM 1349 O O . ARG B 1 33 ? -8.391 12.742 -7.031 1 36.56 33 ARG B O 1
ATOM 1356 N N . GLU B 1 34 ? -9.508 12.656 -4.785 1 33.84 34 GLU B N 1
ATOM 1357 C CA . GLU B 1 34 ? -10.391 11.492 -4.785 1 33.84 34 GLU B CA 1
ATOM 1358 C C . GLU B 1 34 ? -10.852 11.156 -6.195 1 33.84 34 GLU B C 1
ATOM 1360 O O . GLU B 1 34 ? -11.195 12.047 -6.977 1 33.84 34 GLU B O 1
ATOM 1365 N N . LEU B 1 35 ? -10.406 10.008 -6.82 1 42.22 35 LEU B N 1
ATOM 1366 C CA . LEU B 1 35 ? -11.266 9.445 -7.855 1 42.22 35 LEU B CA 1
ATOM 1367 C C . LEU B 1 35 ? -12.727 9.82 -7.605 1 42.22 35 LEU B C 1
ATOM 1369 O O . LEU B 1 35 ? -13.508 8.984 -7.141 1 42.22 35 LEU B O 1
ATOM 1373 N N . GLN B 1 36 ? -13.172 10.461 -6.582 1 40.81 36 GLN B N 1
ATOM 1374 C CA . GLN B 1 36 ? -14.625 10.531 -6.547 1 40.81 36 GLN B CA 1
ATOM 1375 C C . GLN B 1 36 ? -15.219 10.398 -7.949 1 40.81 36 GLN B C 1
ATOM 1377 O O . GLN B 1 36 ? -15.953 9.453 -8.227 1 40.81 36 GLN B O 1
ATOM 1382 N N . ASP B 1 37 ? -15.938 11.383 -8.352 1 45.41 37 ASP B N 1
ATOM 1383 C CA . ASP B 1 37 ? -16.875 11.344 -9.469 1 45.41 37 ASP B CA 1
ATOM 1384 C C . ASP B 1 37 ? -16.172 11.555 -10.797 1 45.41 37 ASP B C 1
ATOM 1386 O O . ASP B 1 37 ? -16.766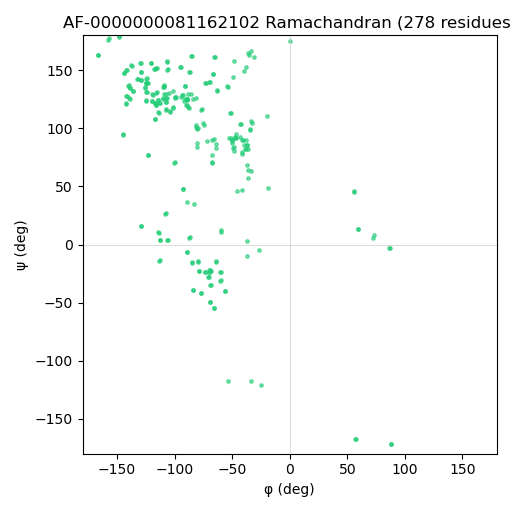 12.055 -11.758 1 45.41 37 ASP B O 1
ATOM 1390 N N . SER B 1 38 ? -14.695 10.953 -10.953 1 57.41 38 SER B N 1
ATOM 1391 C CA . SER B 1 38 ? -14.141 11.125 -12.289 1 57.41 38 SER B CA 1
ATOM 1392 C C . SER B 1 38 ? -13.742 12.578 -12.539 1 57.41 38 SER B C 1
ATOM 1394 O O . SER B 1 38 ? -13.273 12.922 -13.625 1 57.41 38 SER B O 1
ATOM 1396 N N . LYS B 1 39 ? -13.805 13.461 -11.375 1 65.31 39 LYS B N 1
ATOM 1397 C CA . LYS B 1 39 ? -13.453 14.867 -11.594 1 65.31 39 LYS B CA 1
ATOM 1398 C C . LYS B 1 39 ? -12.07 15.18 -11.031 1 65.31 39 LYS B C 1
ATOM 1400 O O . LYS B 1 39 ? -11.688 14.648 -9.992 1 65.31 39 LYS B O 1
ATOM 1405 N N . THR B 1 40 ? -11.148 1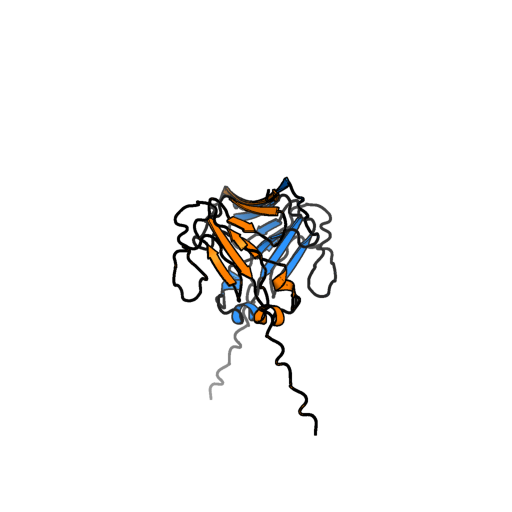5.82 -11.797 1 76.31 40 THR B N 1
ATOM 1406 C CA . THR B 1 40 ? -9.812 16.266 -11.414 1 76.31 40 THR B CA 1
ATOM 1407 C C . THR B 1 40 ? -9.836 17.734 -10.969 1 76.31 40 THR B C 1
ATOM 1409 O O . THR B 1 40 ? -10.523 18.562 -11.57 1 76.31 40 THR B O 1
ATOM 1412 N N . PHE B 1 41 ? -9.258 17.969 -9.695 1 78.06 41 PHE B N 1
ATOM 1413 C CA . PHE B 1 41 ? -9.141 19.328 -9.18 1 78.06 41 PHE B CA 1
ATOM 1414 C C . PHE B 1 41 ? -7.684 19.672 -8.914 1 78.06 41 PHE B C 1
ATOM 1416 O O . PHE B 1 41 ? -6.84 18.797 -8.773 1 78.06 41 PHE B O 1
ATOM 1423 N N . VAL B 1 42 ? -7.422 21.047 -8.93 1 80.5 42 VAL B N 1
ATOM 1424 C CA . VAL B 1 42 ? -6.098 21.547 -8.578 1 80.5 42 VAL B CA 1
ATOM 1425 C C . VAL B 1 42 ? -6.039 21.844 -7.086 1 80.5 42 VAL B C 1
ATOM 1427 O O . VAL B 1 42 ? -6.93 22.516 -6.547 1 80.5 42 VAL B O 1
ATOM 1430 N N . GLU B 1 43 ? -4.996 21.188 -6.402 1 81.31 43 GLU B N 1
ATOM 1431 C CA . GLU B 1 43 ? -4.781 21.516 -5 1 81.31 43 GLU B CA 1
ATOM 1432 C C . GLU B 1 43 ? -4.055 22.859 -4.859 1 81.31 43 GLU B C 1
ATOM 1434 O O . GLU B 1 43 ? -2.9 22.984 -5.27 1 81.31 43 GLU B O 1
ATOM 1439 N N . ASP B 1 44 ? -4.77 23.812 -4.254 1 79.88 44 ASP B N 1
ATOM 1440 C CA . ASP B 1 44 ? -4.18 25.156 -4.145 1 79.88 44 ASP B CA 1
ATOM 1441 C C . ASP B 1 44 ? -3.867 25.5 -2.691 1 79.88 44 ASP B C 1
ATOM 1443 O O . ASP B 1 44 ? -3.326 26.562 -2.402 1 79.88 44 ASP B O 1
ATOM 1447 N N . ARG B 1 45 ? -4.094 24.547 -1.885 1 81.88 45 ARG B N 1
ATOM 1448 C CA . ARG B 1 45 ? -3.795 24.797 -0.479 1 81.88 45 ARG B CA 1
ATOM 1449 C C . ARG B 1 45 ? -2.336 24.469 -0.167 1 81.88 45 ARG B C 1
ATOM 1451 O O . ARG B 1 45 ? -1.747 23.578 -0.769 1 81.88 45 ARG B O 1
ATOM 1458 N N . GLU B 1 46 ? -1.812 25.203 0.77 1 80.31 46 GLU B N 1
ATOM 1459 C CA . GLU B 1 46 ? -0.455 24.938 1.229 1 80.31 46 GLU B CA 1
ATOM 1460 C C . GLU B 1 46 ? -0.421 23.719 2.146 1 80.31 46 GLU B C 1
ATOM 1462 O O . GLU B 1 46 ? 0.522 22.922 2.1 1 80.31 46 GLU B O 1
ATOM 1467 N N . ASP B 1 47 ? -1.451 23.656 3.039 1 85 47 ASP B N 1
ATOM 1468 C CA . ASP B 1 47 ? -1.608 22.547 3.963 1 85 47 ASP B CA 1
ATOM 1469 C C . ASP B 1 47 ? -2.992 21.906 3.83 1 85 47 ASP B C 1
ATOM 1471 O O . ASP B 1 47 ? -3.984 22.609 3.623 1 85 47 ASP B O 1
ATOM 1475 N N . VAL B 1 48 ? -2.969 20.625 3.881 1 83 48 VAL B N 1
ATOM 1476 C CA . VAL B 1 48 ? -4.227 19.891 3.852 1 83 48 VAL B CA 1
ATOM 1477 C C . VAL B 1 48 ? -4.383 19.078 5.137 1 83 48 VAL B C 1
ATOM 1479 O O . VAL B 1 48 ? -3.441 18.422 5.582 1 83 48 VAL B O 1
ATOM 1482 N N . ASN B 1 49 ? -5.52 19.188 5.836 1 84.44 49 ASN B N 1
ATOM 1483 C CA . ASN B 1 49 ? -5.867 18.391 7.008 1 84.44 49 ASN B CA 1
ATOM 1484 C C . ASN B 1 49 ? -6.977 17.391 6.699 1 84.44 49 ASN B C 1
ATOM 1486 O O . ASN B 1 49 ? -7.922 17.703 5.977 1 84.44 49 ASN B O 1
ATOM 1490 N N . ALA B 1 50 ? -6.781 16.156 7.184 1 83.94 50 ALA B N 1
ATOM 1491 C CA . ALA B 1 50 ? -7.891 15.211 7.086 1 83.94 50 ALA B CA 1
ATOM 1492 C C . ALA B 1 50 ? -8.914 15.453 8.188 1 83.94 50 ALA B C 1
ATOM 1494 O O . ALA B 1 50 ? -8.734 15.008 9.328 1 83.94 50 ALA B O 1
ATOM 1495 N N . ASP B 1 51 ? -10 16.125 7.887 1 87.19 51 ASP B N 1
ATOM 1496 C CA . ASP B 1 51 ? -11.023 16.469 8.875 1 87.19 51 ASP B CA 1
ATOM 1497 C C . ASP B 1 51 ? -12.336 15.766 8.578 1 87.19 51 ASP B C 1
ATOM 1499 O O . ASP B 1 51 ? -13.375 16.109 9.148 1 87.19 51 ASP B O 1
ATOM 1503 N N . GLN B 1 52 ? -12.305 14.906 7.738 1 88.44 52 GLN B N 1
ATOM 1504 C CA . GLN B 1 52 ? -13.367 14.008 7.281 1 88.44 52 GLN B CA 1
ATOM 1505 C C . GLN B 1 52 ? -12.781 12.758 6.629 1 88.44 52 GLN B C 1
ATOM 1507 O O . GLN B 1 52 ? -11.555 12.609 6.539 1 88.44 52 GLN B O 1
ATOM 1512 N N . ASN B 1 53 ? -13.695 11.945 6.301 1 88.94 53 ASN B N 1
ATOM 1513 C CA . ASN B 1 53 ? -13.18 10.906 5.418 1 88.94 53 ASN B CA 1
ATOM 1514 C C . ASN B 1 53 ? -12.414 11.5 4.238 1 88.94 53 ASN B C 1
ATOM 1516 O O . ASN B 1 53 ? -12.961 12.281 3.467 1 88.94 53 ASN B O 1
ATOM 1520 N N . TYR B 1 54 ? -11.141 11.219 4.27 1 87.5 54 TYR B N 1
ATOM 1521 C CA . TYR B 1 54 ? -10.25 11.797 3.275 1 87.5 54 TYR B CA 1
ATOM 1522 C C . TYR B 1 54 ? -9.633 10.719 2.398 1 87.5 54 TYR B C 1
ATOM 1524 O O . TYR B 1 54 ? -9.023 9.773 2.904 1 87.5 54 TYR B O 1
ATOM 1532 N N . ASP B 1 55 ? -9.844 10.758 1.186 1 84.38 55 ASP B N 1
ATOM 1533 C CA . ASP B 1 55 ? -9.328 9.812 0.202 1 84.38 55 ASP B CA 1
ATOM 1534 C C . ASP B 1 55 ? -9.008 10.508 -1.116 1 84.38 55 ASP B C 1
ATOM 1536 O O . ASP B 1 55 ? -9.898 10.75 -1.934 1 84.38 55 ASP B O 1
ATOM 1540 N N . ARG B 1 56 ? -7.688 10.891 -1.215 1 85.25 56 ARG B N 1
ATOM 1541 C CA . ARG B 1 56 ? -7.277 11.688 -2.363 1 85.25 56 ARG B CA 1
ATOM 1542 C C . ARG B 1 56 ? -6.02 11.125 -3.008 1 85.25 56 ARG B C 1
ATOM 1544 O O . ARG B 1 56 ? -5.129 10.625 -2.314 1 85.25 56 ARG B O 1
ATOM 1551 N N . VAL B 1 57 ? -6.016 11.211 -4.305 1 85.94 57 VAL B N 1
ATOM 1552 C CA . VAL B 1 57 ? -4.805 10.93 -5.066 1 85.94 57 VAL B CA 1
ATOM 1553 C C . VAL B 1 57 ? -4.176 12.242 -5.539 1 85.94 57 VAL B C 1
ATOM 1555 O O . VAL B 1 57 ? -4.812 13.016 -6.254 1 85.94 57 VAL B O 1
ATOM 1558 N N . TYR B 1 58 ? -3.062 12.531 -5.047 1 86.88 58 TYR B N 1
ATOM 1559 C CA . TYR B 1 58 ? -2.268 13.641 -5.566 1 86.88 58 TYR B CA 1
ATOM 1560 C C . TYR B 1 58 ? -1.349 13.172 -6.688 1 86.88 58 TYR B C 1
ATOM 1562 O O . TYR B 1 58 ? -0.485 12.32 -6.477 1 86.88 58 TYR B O 1
ATOM 1570 N N . GLN B 1 59 ? -1.562 13.781 -7.836 1 86.75 59 GLN B N 1
ATOM 1571 C CA . GLN B 1 59 ? -0.827 13.336 -9.016 1 86.75 59 GLN B CA 1
ATOM 1572 C C . GLN B 1 59 ? 0.431 14.18 -9.227 1 86.75 59 GLN B C 1
ATOM 1574 O O . GLN B 1 59 ? 0.486 15.336 -8.82 1 86.75 59 GLN B O 1
ATOM 1579 N N . ASN B 1 60 ? 1.405 13.539 -9.867 1 83.75 60 ASN B N 1
ATOM 1580 C CA . ASN B 1 60 ? 2.658 14.188 -10.242 1 83.75 60 ASN B CA 1
ATOM 1581 C C . ASN B 1 60 ? 3.352 14.812 -9.031 1 83.75 60 ASN B C 1
ATOM 1583 O O . ASN B 1 60 ? 3.752 15.977 -9.078 1 83.75 60 ASN B O 1
ATOM 1587 N N . CYS B 1 61 ? 3.414 14.031 -7.922 1 82.19 61 CYS B N 1
ATOM 1588 C CA . CYS B 1 61 ? 4.066 14.469 -6.691 1 82.19 61 CYS B CA 1
ATOM 1589 C C . CYS B 1 61 ? 5.523 14.016 -6.66 1 82.19 61 CYS B C 1
ATOM 1591 O O . CYS B 1 6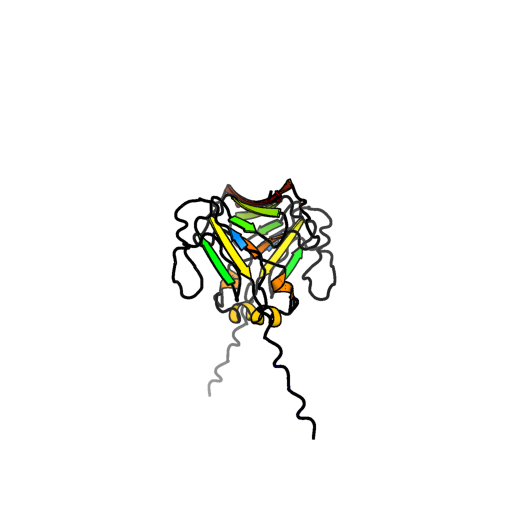1 ? 6.008 13.539 -5.633 1 82.19 61 CYS B O 1
ATOM 1593 N N . ASN B 1 62 ? 6.23 14.234 -7.734 1 77.38 62 ASN B N 1
ATOM 1594 C CA . ASN B 1 62 ? 7.598 13.734 -7.855 1 77.38 62 ASN B CA 1
ATOM 1595 C C . ASN B 1 62 ? 8.5 14.297 -6.758 1 77.38 62 ASN B C 1
ATOM 1597 O O . ASN B 1 62 ? 9.469 13.656 -6.359 1 77.38 62 ASN B O 1
ATOM 1601 N N . ASN B 1 63 ? 8.141 15.461 -6.176 1 79.06 63 ASN B N 1
ATOM 1602 C CA . ASN B 1 63 ? 8.961 16.078 -5.141 1 79.06 63 ASN B CA 1
ATOM 1603 C C . ASN B 1 63 ? 8.57 15.594 -3.748 1 79.06 63 ASN B C 1
ATOM 1605 O O . ASN B 1 63 ? 9.227 15.922 -2.762 1 79.06 63 ASN B O 1
ATOM 1609 N N . GLY B 1 64 ? 7.52 14.828 -3.662 1 86.25 64 GLY B N 1
ATOM 1610 C CA . GLY B 1 64 ? 7.09 14.266 -2.393 1 86.25 64 GLY B CA 1
ATOM 1611 C C . GLY B 1 64 ? 6.145 15.172 -1.626 1 86.25 64 GLY B C 1
ATOM 1612 O O . GLY B 1 64 ? 5.598 16.125 -2.188 1 86.25 64 GLY B O 1
ATOM 1613 N N . VAL B 1 65 ? 5.828 14.805 -0.357 1 86.25 65 VAL B N 1
ATOM 1614 C CA . VAL B 1 65 ? 4.961 15.555 0.548 1 86.25 65 VAL B CA 1
ATOM 1615 C C . VAL B 1 65 ? 5.57 15.578 1.947 1 86.25 65 VAL B C 1
ATOM 1617 O O . VAL B 1 65 ? 6.391 14.719 2.287 1 86.25 65 VAL B O 1
ATOM 1620 N N . THR B 1 66 ? 5.219 16.594 2.656 1 90.44 66 THR B N 1
ATOM 1621 C CA . THR B 1 66 ? 5.633 16.688 4.051 1 90.44 66 THR B CA 1
ATOM 1622 C C . THR B 1 66 ? 4.438 16.5 4.984 1 90.44 66 THR B C 1
ATOM 1624 O O . THR B 1 66 ? 3.408 17.156 4.816 1 90.44 66 THR B O 1
ATOM 1627 N N . LEU B 1 67 ? 4.59 15.555 5.867 1 88.31 67 LEU B N 1
ATOM 1628 C CA . LEU B 1 67 ? 3.623 15.383 6.945 1 88.31 67 LEU B CA 1
ATOM 1629 C C . LEU B 1 67 ? 4.035 16.188 8.18 1 88.31 67 LEU B C 1
ATOM 1631 O O . LEU B 1 67 ? 5.207 16.188 8.555 1 88.31 67 LEU B O 1
ATOM 1635 N N . LYS B 1 68 ? 3.037 16.812 8.711 1 89.38 68 LYS B N 1
ATOM 1636 C CA . LYS B 1 68 ? 3.26 17.625 9.906 1 89.38 68 LYS B CA 1
ATOM 1637 C C . LYS B 1 68 ? 2.367 17.172 11.055 1 89.38 68 LYS B C 1
ATOM 1639 O O . LYS B 1 68 ? 1.363 17.812 11.359 1 89.38 68 LYS B O 1
ATOM 1644 N N . PRO B 1 69 ? 2.795 16.062 11.641 1 84.12 69 PRO B N 1
ATOM 1645 C CA . PRO B 1 69 ? 2.033 15.633 12.82 1 84.12 69 PRO B CA 1
ATOM 1646 C C . PRO B 1 69 ? 2.127 16.625 13.977 1 84.12 69 PRO B C 1
ATOM 1648 O O . PRO B 1 69 ? 2.912 17.578 13.914 1 84.12 69 PRO B O 1
ATOM 1651 N N . ASN B 1 70 ? 1.136 16.453 14.883 1 85.06 70 ASN B N 1
ATOM 1652 C CA . ASN B 1 70 ? 1.239 17.25 16.109 1 85.06 70 ASN B CA 1
ATOM 1653 C C . ASN B 1 70 ? 2.43 16.812 16.953 1 85.06 70 ASN B C 1
ATOM 1655 O O . ASN B 1 70 ? 2.256 16.172 18 1 85.06 70 ASN B O 1
ATOM 1659 N N . SER B 1 71 ? 3.572 17.078 16.516 1 85.31 71 SER B N 1
ATOM 1660 C CA . SER B 1 71 ? 4.848 16.719 17.125 1 85.31 71 SER B CA 1
ATOM 1661 C C . SER B 1 71 ? 5.914 17.766 16.844 1 85.31 71 SER B C 1
ATOM 1663 O O . SER B 1 71 ? 5.621 18.812 16.25 1 85.31 71 SER B O 1
ATOM 1665 N N . SER B 1 72 ? 7.059 17.547 17.344 1 90.38 72 SER B N 1
ATOM 1666 C CA . SER B 1 72 ? 8.188 18.453 17.125 1 90.38 72 SER B CA 1
ATOM 1667 C C . SER B 1 72 ? 8.938 18.094 15.844 1 90.38 72 SER B C 1
ATOM 1669 O O . SER B 1 72 ? 9.984 18.672 15.555 1 90.38 72 SER B O 1
ATOM 1671 N N . TYR B 1 73 ? 8.414 17.141 15.102 1 90.56 73 TYR B N 1
ATOM 1672 C CA . TYR B 1 73 ? 9.117 16.734 13.891 1 90.56 73 TYR B CA 1
ATOM 1673 C C . TYR B 1 73 ? 8.188 16.719 12.688 1 90.56 73 TYR B C 1
ATOM 1675 O O . TYR B 1 73 ? 6.965 16.703 12.844 1 90.56 73 TYR B O 1
ATOM 1683 N N . ASP B 1 74 ? 8.797 16.859 11.508 1 91.31 74 ASP B N 1
ATOM 1684 C CA . ASP B 1 74 ? 8.133 16.625 10.227 1 91.31 74 ASP B CA 1
ATOM 1685 C C . ASP B 1 74 ? 8.586 15.32 9.594 1 91.31 74 ASP B C 1
ATOM 1687 O O . ASP B 1 74 ? 9.672 14.812 9.906 1 91.31 74 ASP B O 1
ATOM 1691 N N . ILE B 1 75 ? 7.734 14.781 8.859 1 90.75 75 ILE B N 1
ATOM 1692 C CA . ILE B 1 75 ? 8.086 13.609 8.07 1 90.75 75 ILE B CA 1
ATOM 1693 C C . ILE B 1 75 ? 8.031 13.953 6.586 1 90.75 75 ILE B C 1
ATOM 1695 O O . ILE B 1 75 ? 6.965 14.273 6.059 1 90.75 75 ILE B O 1
ATOM 1699 N N . ASN B 1 76 ? 9.164 13.938 5.93 1 92.81 76 ASN B N 1
ATOM 1700 C CA . ASN B 1 76 ? 9.203 14.109 4.48 1 92.81 76 ASN B CA 1
ATOM 1701 C C . ASN B 1 76 ? 9.086 12.773 3.758 1 92.81 76 ASN B C 1
ATOM 1703 O O . ASN B 1 76 ? 9.852 11.844 4.035 1 92.81 76 ASN B O 1
ATOM 1707 N N . VAL B 1 77 ? 8.086 12.711 2.877 1 90.38 77 VAL B N 1
ATOM 1708 C CA . VAL B 1 77 ? 7.859 11.523 2.066 1 90.38 77 VAL B CA 1
ATOM 1709 C C . VAL B 1 77 ? 8.266 11.789 0.622 1 90.38 77 VAL B C 1
ATOM 1711 O O . VAL B 1 77 ? 7.699 12.664 -0.039 1 90.38 77 VAL B O 1
ATOM 1714 N N . THR B 1 78 ? 9.266 11.094 0.141 1 91.62 78 THR B N 1
ATOM 1715 C CA . THR B 1 78 ? 9.641 11.188 -1.264 1 91.62 78 THR B CA 1
ATOM 1716 C C . THR B 1 78 ? 9.469 9.844 -1.965 1 91.62 78 THR B C 1
ATOM 1718 O O . THR B 1 78 ? 9.5 8.797 -1.32 1 91.62 78 THR B O 1
ATOM 1721 N N . VAL B 1 79 ? 9.188 9.93 -3.271 1 89.75 79 VAL B N 1
ATOM 1722 C CA . VAL B 1 79 ? 8.867 8.727 -4.027 1 89.75 79 VAL B CA 1
ATOM 1723 C C . VAL B 1 79 ? 9.727 8.664 -5.289 1 89.75 79 VAL B C 1
ATOM 1725 O O . VAL B 1 79 ? 10.141 9.695 -5.816 1 89.75 79 VAL B O 1
ATOM 1728 N N . HIS B 1 80 ? 10.039 7.496 -5.688 1 92.12 80 HIS B N 1
ATOM 1729 C CA . HIS B 1 80 ? 10.797 7.258 -6.91 1 92.12 80 HIS B CA 1
ATOM 1730 C C . HIS B 1 80 ? 10.055 6.297 -7.836 1 92.12 80 HIS B C 1
ATOM 1732 O O . HIS B 1 80 ? 9.531 5.273 -7.383 1 92.12 80 HIS B O 1
ATOM 1738 N N . ASN B 1 81 ? 10 6.609 -9.18 1 91.31 81 ASN B N 1
ATOM 1739 C CA . ASN B 1 81 ? 9.352 5.863 -10.25 1 91.31 81 ASN B CA 1
ATOM 1740 C C . ASN B 1 81 ? 7.855 5.695 -9.992 1 91.31 81 ASN B C 1
ATOM 1742 O O . ASN B 1 81 ? 7.246 4.73 -10.461 1 91.31 81 ASN B O 1
ATOM 1746 N N . MET B 1 82 ? 7.387 6.426 -9.078 1 85.94 82 MET B N 1
ATOM 1747 C CA . MET B 1 82 ? 5.969 6.656 -8.828 1 85.94 82 MET B CA 1
ATOM 1748 C C . MET B 1 82 ? 5.648 8.148 -8.844 1 85.94 82 MET B C 1
ATOM 1750 O O . MET B 1 82 ? 6.484 8.969 -8.469 1 85.94 82 MET B O 1
ATOM 1754 N N . SER B 1 83 ? 4.547 8.477 -9.367 1 83.56 83 SER B N 1
ATOM 1755 C CA . SER B 1 83 ? 4.316 9.906 -9.523 1 83.56 83 SER B CA 1
ATOM 1756 C C . SER B 1 83 ? 3.189 10.391 -8.617 1 83.56 83 SER B C 1
ATOM 1758 O O . SER B 1 83 ? 3.031 11.594 -8.406 1 83.56 83 SER B O 1
ATOM 1760 N N . ASP B 1 84 ? 2.434 9.375 -8.07 1 86.94 84 ASP B N 1
ATOM 1761 C CA . ASP B 1 84 ? 1.241 9.781 -7.336 1 86.94 84 ASP B CA 1
ATOM 1762 C C . ASP B 1 84 ? 1.357 9.422 -5.855 1 86.94 84 ASP B C 1
ATOM 1764 O O . ASP B 1 84 ? 2.1 8.508 -5.492 1 86.94 84 ASP B O 1
ATOM 1768 N N . ILE B 1 85 ? 0.712 10.164 -5.047 1 87.38 85 ILE B N 1
ATOM 1769 C CA . ILE B 1 85 ? 0.592 9.891 -3.621 1 87.38 85 ILE B CA 1
ATOM 1770 C C . ILE B 1 85 ? -0.883 9.852 -3.227 1 87.38 85 ILE B C 1
ATOM 1772 O O . ILE B 1 85 ? -1.639 10.773 -3.531 1 87.38 85 ILE B O 1
ATOM 1776 N N . VAL B 1 86 ? -1.246 8.742 -2.656 1 83.94 86 VAL B N 1
ATOM 1777 C CA . VAL B 1 86 ? -2.59 8.609 -2.105 1 83.94 86 VAL B CA 1
ATOM 1778 C C . VAL B 1 86 ? -2.586 8.992 -0.629 1 83.94 86 VAL B C 1
ATOM 1780 O O . VAL B 1 86 ? -1.716 8.562 0.13 1 83.94 86 VAL B O 1
ATOM 1783 N N . VAL B 1 87 ? -3.459 9.859 -0.241 1 86.69 87 VAL B N 1
ATOM 1784 C CA . VAL B 1 87 ? -3.66 10.219 1.158 1 86.69 87 VAL B CA 1
ATOM 1785 C C . VAL B 1 87 ? -5.051 9.781 1.609 1 86.69 87 VAL B C 1
ATOM 1787 O O . VAL B 1 87 ? -6.051 10.086 0.953 1 86.69 87 VAL B O 1
ATOM 1790 N N . TRP B 1 88 ? -4.969 8.961 2.715 1 85.75 88 TRP B N 1
ATOM 1791 C CA . TRP B 1 88 ? -6.23 8.367 3.139 1 85.75 88 TRP B CA 1
ATOM 1792 C C . TRP B 1 88 ? -6.359 8.391 4.66 1 85.75 88 TRP B C 1
ATOM 1794 O O . TRP B 1 88 ? -5.395 8.102 5.375 1 85.75 88 TRP B O 1
ATOM 1804 N N . ASN B 1 89 ? -7.457 8.758 5.145 1 86.25 89 ASN B N 1
ATOM 1805 C CA . ASN B 1 89 ? -7.934 8.641 6.516 1 86.25 89 ASN B CA 1
ATOM 1806 C C . ASN B 1 89 ? -9.422 8.305 6.566 1 86.25 89 ASN B C 1
ATOM 1808 O O . ASN B 1 89 ? -10.242 9.039 6.016 1 86.25 89 ASN B O 1
ATOM 1812 N N . PRO B 1 90 ? -9.719 7.199 7.191 1 86.75 90 PRO B N 1
ATOM 1813 C CA . PRO B 1 90 ? -11.117 6.754 7.156 1 86.75 90 PRO B CA 1
ATOM 1814 C C . PRO B 1 90 ? -12.047 7.672 7.945 1 86.75 90 PRO B C 1
ATOM 1816 O O . PRO B 1 90 ? -13.242 7.73 7.664 1 86.75 90 PRO B O 1
ATOM 1819 N N . TRP B 1 91 ? -11.477 8.391 8.867 1 91.94 91 TRP B N 1
ATOM 1820 C CA . TRP B 1 91 ? -12.25 9.25 9.758 1 91.94 91 TRP B CA 1
ATOM 1821 C C . TRP B 1 91 ? -13.305 8.445 10.508 1 91.94 91 TRP B C 1
ATOM 1823 O O . TRP B 1 91 ? -13.227 7.219 10.578 1 91.94 91 TRP B O 1
ATOM 1833 N N . ILE B 1 92 ? -14.211 9.062 11.133 1 93.25 92 ILE B N 1
ATOM 1834 C CA . ILE B 1 92 ? -14.992 8.508 12.234 1 93.25 92 ILE B CA 1
ATOM 1835 C C . ILE B 1 92 ? -15.859 7.363 11.727 1 93.25 92 ILE B C 1
ATOM 1837 O O . ILE B 1 92 ? -15.766 6.234 12.219 1 93.25 92 ILE B O 1
ATOM 1841 N N . GLU B 1 93 ? -16.656 7.562 10.727 1 92.38 93 GLU B N 1
ATOM 1842 C CA . GLU B 1 93 ? -17.656 6.578 10.312 1 92.38 93 GLU B CA 1
ATOM 1843 C C . GLU B 1 93 ? -17 5.34 9.711 1 92.38 93 GLU B C 1
ATOM 1845 O O . GLU B 1 93 ? -17.312 4.211 10.102 1 92.38 93 GLU B O 1
ATOM 1850 N N . LYS B 1 94 ? -16.109 5.578 8.812 1 89.12 94 LYS B N 1
ATOM 1851 C CA . LYS B 1 94 ? -15.469 4.438 8.164 1 89.12 94 LYS B CA 1
ATOM 1852 C C . LYS B 1 94 ? -14.555 3.695 9.133 1 89.12 94 LYS B C 1
ATOM 1854 O O . LYS B 1 94 ? -14.422 2.473 9.047 1 89.12 94 LYS B O 1
ATOM 1859 N N . ALA B 1 95 ? -13.922 4.457 10.031 1 88.81 95 ALA B N 1
ATOM 1860 C CA . ALA B 1 95 ? -13.141 3.775 11.062 1 88.81 95 ALA B CA 1
ATOM 1861 C C . ALA B 1 95 ? -14.008 2.789 11.844 1 88.81 95 ALA B C 1
ATOM 1863 O O . ALA B 1 95 ? -13.609 1.646 12.07 1 88.81 95 ALA B O 1
ATOM 1864 N N . LYS B 1 96 ? -15.219 3.133 12.156 1 92.81 96 LYS B N 1
ATOM 1865 C CA . LYS B 1 96 ? -16.141 2.297 12.93 1 92.81 96 LYS B CA 1
ATOM 1866 C C . LYS B 1 96 ? -16.594 1.091 12.117 1 92.81 96 LYS B C 1
ATOM 1868 O O . LYS B 1 96 ? -16.906 0.037 12.68 1 92.81 96 LYS B O 1
ATOM 1873 N N . ALA B 1 97 ? -16.594 1.262 10.859 1 88.44 97 ALA B N 1
ATOM 1874 C CA . ALA B 1 97 ? -17.125 0.223 9.977 1 88.44 97 ALA B CA 1
ATOM 1875 C C . ALA B 1 97 ? -16.062 -0.825 9.664 1 88.44 97 ALA B C 1
ATOM 1877 O O . ALA B 1 97 ? -16.375 -1.907 9.164 1 88.44 97 ALA B O 1
ATOM 1878 N N . MET B 1 98 ? -14.844 -0.482 9.922 1 81.69 98 MET B N 1
ATOM 1879 C CA . MET B 1 98 ? -13.758 -1.409 9.609 1 81.69 98 MET B CA 1
ATOM 1880 C C . MET B 1 98 ? -13.484 -2.338 10.789 1 81.69 98 MET B C 1
ATOM 1882 O O . MET B 1 98 ? -13.219 -1.875 11.898 1 81.69 98 MET B O 1
ATOM 1886 N N . SER B 1 99 ? -13.523 -3.615 10.547 1 78.94 99 SER B N 1
ATOM 1887 C CA . SER B 1 99 ? -13.406 -4.617 11.602 1 78.94 99 SER B CA 1
ATOM 1888 C C . SER B 1 99 ? -11.977 -4.723 12.109 1 78.94 99 SER B C 1
ATOM 1890 O O . SER B 1 99 ? -11.742 -5.098 13.258 1 78.94 99 SER B O 1
ATOM 1892 N N . ASP B 1 100 ? -11.031 -4.379 11.398 1 71.94 100 ASP B N 1
ATOM 1893 C CA . ASP B 1 100 ? -9.625 -4.516 11.766 1 71.94 100 ASP B CA 1
ATOM 1894 C C . ASP B 1 100 ? -9.008 -3.158 12.094 1 71.94 100 ASP B C 1
ATOM 1896 O O . ASP B 1 100 ? -7.797 -2.961 11.93 1 71.94 100 ASP B O 1
ATOM 1900 N N . PHE B 1 101 ? -9.867 -2.26 12.531 1 79.75 101 PHE B N 1
ATOM 1901 C CA . PHE B 1 101 ? -9.461 -0.885 12.797 1 79.75 101 PHE B CA 1
ATOM 1902 C C . PHE B 1 101 ? -10.164 -0.341 14.031 1 79.75 101 PHE B C 1
ATOM 1904 O O . PHE B 1 101 ? -11.391 -0.429 14.141 1 79.75 101 PHE B O 1
ATOM 1911 N N . ASP B 1 102 ? -9.344 0.18 14.938 1 87.31 102 ASP B N 1
ATOM 1912 C CA . ASP B 1 102 ? -9.945 0.762 16.125 1 87.31 102 ASP B CA 1
ATOM 1913 C C . ASP B 1 102 ? -10.758 2.008 15.789 1 87.31 102 ASP B C 1
ATOM 1915 O O . ASP B 1 102 ? -10.336 2.826 14.969 1 87.31 102 ASP B O 1
ATOM 1919 N N . ASP B 1 103 ? -11.828 2.199 16.547 1 92.19 103 ASP B N 1
ATOM 1920 C CA . ASP B 1 103 ? -12.758 3.293 16.266 1 92.19 103 ASP B CA 1
ATOM 1921 C C . ASP B 1 103 ? -12.047 4.645 16.344 1 92.19 103 ASP B C 1
ATOM 1923 O O . ASP B 1 103 ? -12.406 5.578 15.625 1 92.19 103 ASP B O 1
ATOM 1927 N N . GLU B 1 104 ? -11.023 4.754 17.188 1 92.81 104 GLU B N 1
ATOM 1928 C CA . GLU B 1 104 ? -10.391 6.051 17.422 1 92.81 104 GLU B CA 1
ATOM 1929 C C . GLU B 1 104 ? -9.031 6.133 16.75 1 92.81 104 GLU B C 1
ATOM 1931 O O . GLU B 1 104 ? -8.352 7.156 16.844 1 92.81 104 GLU B O 1
ATOM 1936 N N . GLU B 1 105 ? -8.602 5.117 16 1 87.69 105 GLU B N 1
ATOM 1937 C CA . GLU B 1 105 ? -7.25 5.051 15.453 1 87.69 105 GLU B CA 1
ATOM 1938 C C . GLU B 1 105 ? -7.047 6.102 14.367 1 87.69 105 GLU B C 1
ATOM 1940 O O . GLU B 1 105 ? -5.93 6.586 14.156 1 87.69 105 GLU B O 1
ATOM 1945 N N . TYR B 1 106 ? -8.125 6.555 13.805 1 89.38 106 TYR B N 1
ATOM 1946 C CA . TYR B 1 106 ? -8.055 7.527 12.727 1 89.38 106 TYR B CA 1
ATOM 1947 C C . TYR B 1 106 ? -7.449 8.836 13.211 1 89.38 106 TYR B C 1
ATOM 1949 O O . TYR B 1 106 ? -6.93 9.625 12.414 1 89.38 106 TYR B O 1
ATOM 1957 N N . ASN B 1 107 ? -7.363 9.055 14.547 1 89.12 107 ASN B N 1
ATOM 1958 C CA . ASN B 1 107 ? -6.797 10.273 15.117 1 89.12 107 ASN B CA 1
ATOM 1959 C C . ASN B 1 107 ? -5.273 10.234 15.109 1 89.12 107 ASN B C 1
ATOM 1961 O O . ASN B 1 107 ? -4.625 11.273 15.289 1 89.12 107 ASN B O 1
ATOM 1965 N N . ARG B 1 108 ? -4.766 9.07 14.898 1 87.5 108 ARG B N 1
ATOM 1966 C CA . ARG B 1 108 ? -3.328 8.938 15.109 1 87.5 108 ARG B CA 1
ATOM 1967 C C . ARG B 1 108 ? -2.658 8.281 13.906 1 87.5 108 ARG B C 1
ATOM 1969 O O . ARG B 1 108 ? -1.563 7.727 14.023 1 87.5 108 ARG B O 1
ATOM 1976 N N . MET B 1 109 ? -3.387 8.289 12.891 1 86.12 109 MET B N 1
ATOM 1977 C CA . MET B 1 109 ? -2.779 7.656 11.727 1 86.12 109 MET B CA 1
ATOM 1978 C C . MET B 1 109 ? -3.166 8.391 10.445 1 86.12 109 MET B C 1
ATOM 1980 O O . MET B 1 109 ? -4.207 9.047 10.391 1 86.12 109 MET B O 1
ATOM 1984 N N . LEU B 1 110 ? -2.314 8.414 9.492 1 87.75 110 LEU B N 1
ATOM 1985 C CA . LEU B 1 110 ? -2.531 8.867 8.117 1 87.75 110 LEU B CA 1
ATOM 1986 C C . LEU B 1 110 ? -1.828 7.945 7.125 1 87.75 110 LEU B C 1
ATOM 1988 O O . LEU B 1 110 ? -0.644 7.645 7.285 1 87.75 110 LEU B O 1
ATOM 1992 N N . CYS B 1 111 ? -2.613 7.516 6.262 1 86.12 111 CYS B N 1
ATOM 1993 C CA . CYS B 1 111 ? -2.006 6.699 5.215 1 86.12 111 CYS B CA 1
ATOM 1994 C C . CYS B 1 111 ? -1.514 7.566 4.062 1 86.12 111 CYS B C 1
ATOM 1996 O O . CYS B 1 111 ? -2.283 8.344 3.492 1 86.12 111 CYS B O 1
ATOM 1998 N N . VAL B 1 112 ? -0.25 7.531 3.834 1 86.81 112 VAL B N 1
ATOM 1999 C CA . VAL B 1 112 ? 0.39 8.164 2.686 1 86.81 112 VAL B CA 1
ATOM 2000 C C . VAL B 1 112 ? 1.046 7.102 1.809 1 86.81 112 VAL B C 1
ATOM 2002 O O . VAL B 1 112 ? 2.064 6.52 2.188 1 86.81 112 VAL B O 1
ATOM 2005 N N . GLU B 1 113 ? 0.439 6.855 0.645 1 81.75 113 GLU B N 1
ATOM 2006 C CA . GLU B 1 113 ? 0.815 5.711 -0.182 1 81.75 113 GLU B CA 1
ATOM 2007 C C . GLU B 1 113 ? 1.367 6.164 -1.531 1 81.75 113 GLU B C 1
ATOM 2009 O O . GLU B 1 113 ? 0.691 6.875 -2.277 1 81.75 113 GLU B O 1
ATOM 2014 N N . ALA B 1 114 ? 2.596 5.75 -1.793 1 86 114 ALA B N 1
ATOM 2015 C CA . ALA B 1 114 ? 3.148 5.996 -3.123 1 86 114 ALA B CA 1
ATOM 2016 C C . ALA B 1 114 ? 2.506 5.082 -4.16 1 86 114 ALA B C 1
ATOM 2018 O O . ALA B 1 114 ? 2.248 3.906 -3.889 1 86 114 ALA B O 1
ATOM 2019 N N . GLY B 1 115 ? 2.238 5.676 -5.309 1 83.75 115 GLY B N 1
ATOM 2020 C CA . GLY B 1 115 ? 1.679 4.848 -6.363 1 83.75 115 GLY B CA 1
ATOM 2021 C C . GLY B 1 115 ? 1.707 5.516 -7.727 1 83.75 115 GLY B C 1
ATOM 2022 O O . GLY B 1 115 ? 2.045 6.695 -7.836 1 83.75 115 GLY B O 1
ATOM 2023 N N . ALA B 1 116 ? 1.536 4.715 -8.789 1 85.38 116 ALA B N 1
ATOM 2024 C CA . ALA B 1 116 ? 1.213 5.164 -10.148 1 85.38 116 ALA B CA 1
ATOM 2025 C C . ALA B 1 116 ? -0.275 4.992 -10.438 1 85.38 116 ALA B C 1
ATOM 2027 O O . ALA B 1 116 ? -0.667 4.105 -11.195 1 85.38 116 ALA B O 1
ATOM 2028 N N . VAL B 1 117 ? -1.048 5.797 -9.797 1 78.62 117 VAL B N 1
ATOM 2029 C CA . VAL B 1 117 ? -2.5 5.656 -9.812 1 78.62 117 VAL B CA 1
ATOM 2030 C C . VAL B 1 117 ? -3.068 6.332 -11.062 1 78.62 117 VAL B C 1
ATOM 2032 O O . VAL B 1 117 ? -3.99 5.812 -11.695 1 78.62 117 VAL B O 1
ATOM 2035 N N . SER B 1 118 ? -2.527 7.457 -11.43 1 79.31 118 SER B N 1
ATOM 2036 C CA . SER B 1 118 ? -3.049 8.242 -12.547 1 79.31 118 SER B CA 1
ATOM 2037 C C . SER B 1 118 ? -2.6 7.664 -13.883 1 79.31 118 SER B C 1
ATOM 2039 O O . SER B 1 118 ? -3.184 7.969 -14.922 1 79.31 118 SER B O 1
ATOM 2041 N N . GLN B 1 119 ? -1.522 6.922 -13.859 1 79.94 119 GLN B N 1
ATOM 2042 C CA . GLN B 1 119 ? -1 6.309 -15.078 1 79.94 119 GLN B CA 1
ATOM 2043 C C . GLN B 1 119 ? -0.506 4.891 -14.805 1 79.94 119 GLN B C 1
ATOM 2045 O O . GLN B 1 119 ? 0.15 4.637 -13.797 1 79.94 119 GLN B O 1
ATOM 2050 N N . ASN B 1 120 ? -0.849 4.039 -15.742 1 83.69 120 ASN B N 1
ATOM 2051 C CA . ASN B 1 120 ? -0.314 2.684 -15.656 1 83.69 120 ASN B CA 1
ATOM 2052 C C . ASN B 1 120 ? 1.182 2.65 -15.953 1 83.69 120 ASN B C 1
ATOM 2054 O O . ASN B 1 120 ? 1.66 3.385 -16.828 1 83.69 120 ASN B O 1
ATOM 2058 N N . VAL B 1 121 ? 1.855 1.858 -15.188 1 89.5 121 VAL B N 1
ATOM 2059 C CA . VAL B 1 121 ? 3.252 1.583 -15.5 1 89.5 121 VAL B CA 1
ATOM 2060 C C . VAL B 1 121 ? 3.367 0.233 -16.203 1 89.5 12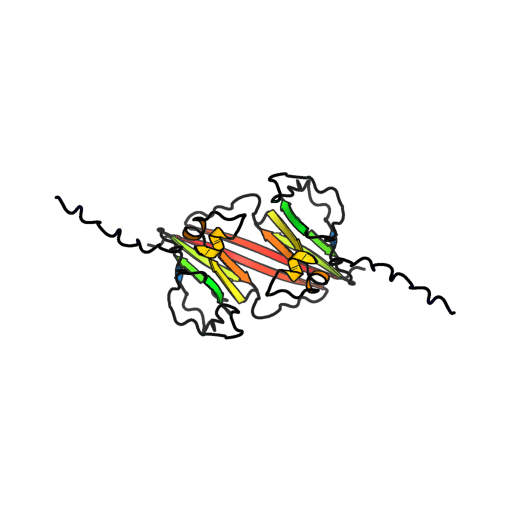1 VAL B C 1
ATOM 2062 O O . VAL B 1 121 ? 2.826 -0.769 -15.734 1 89.5 121 VAL B O 1
ATOM 2065 N N . THR B 1 122 ? 4.012 0.268 -17.359 1 92.44 122 THR B N 1
ATOM 2066 C CA . THR B 1 122 ? 4.223 -0.955 -18.125 1 92.44 122 THR B CA 1
ATOM 2067 C C . THR B 1 122 ? 5.684 -1.389 -18.047 1 92.44 122 THR B C 1
ATOM 2069 O O . THR B 1 122 ? 6.586 -0.576 -18.266 1 92.44 122 THR B O 1
ATOM 2072 N N . ILE B 1 123 ? 5.84 -2.605 -17.656 1 92.62 123 ILE B N 1
ATOM 2073 C CA . ILE B 1 123 ? 7.172 -3.207 -17.656 1 92.62 123 ILE B CA 1
ATOM 2074 C C . ILE B 1 123 ? 7.227 -4.332 -18.688 1 92.62 123 ILE B C 1
ATOM 2076 O O . ILE B 1 123 ? 6.441 -5.281 -18.625 1 92.62 123 ILE B O 1
ATOM 2080 N N . LYS B 1 124 ? 8.133 -4.207 -19.625 1 93.12 124 LYS B N 1
ATOM 2081 C CA . LYS B 1 124 ? 8.242 -5.191 -20.703 1 93.12 124 LYS B CA 1
ATOM 2082 C C . LYS B 1 124 ? 9.094 -6.383 -20.266 1 93.12 124 LYS B C 1
ATOM 2084 O O . LYS B 1 124 ? 9.852 -6.293 -19.312 1 93.12 124 LYS B O 1
ATOM 2089 N N . GLU B 1 125 ? 8.898 -7.414 -21.047 1 92.31 125 GLU B N 1
ATOM 2090 C CA . GLU B 1 125 ? 9.742 -8.586 -20.812 1 92.31 125 GLU B CA 1
ATOM 2091 C C . GLU B 1 125 ? 11.219 -8.211 -20.859 1 92.31 125 GLU B C 1
ATOM 2093 O O . GLU B 1 125 ? 11.648 -7.441 -21.719 1 92.31 125 GLU B O 1
ATOM 2098 N N . GLY B 1 126 ? 11.945 -8.758 -19.891 1 93.56 126 GLY B N 1
ATOM 2099 C CA . GLY B 1 126 ? 13.375 -8.492 -19.828 1 93.56 126 GLY B CA 1
ATOM 2100 C C . GLY B 1 126 ? 13.711 -7.223 -19.062 1 93.56 126 GLY B C 1
ATOM 2101 O O . GLY B 1 126 ? 14.883 -6.902 -18.875 1 93.56 126 GLY B O 1
ATOM 2102 N N . GLN B 1 127 ? 12.688 -6.496 -18.609 1 95.56 127 GLN B N 1
ATOM 2103 C CA . GLN B 1 127 ? 12.938 -5.234 -17.922 1 95.56 127 GLN B CA 1
ATOM 2104 C C . GLN B 1 127 ? 12.68 -5.371 -16.422 1 95.56 127 GLN B C 1
ATOM 2106 O O . GLN B 1 127 ? 12.039 -6.328 -15.984 1 95.56 127 GLN B O 1
ATOM 2111 N N . SER B 1 128 ? 13.281 -4.508 -15.703 1 96.38 128 SER B N 1
ATOM 2112 C CA . SER B 1 128 ? 13.078 -4.371 -14.266 1 96.38 128 SER B CA 1
ATOM 2113 C C . SER B 1 128 ? 12.789 -2.922 -13.891 1 96.38 128 SER B C 1
ATOM 2115 O O . SER B 1 128 ? 13.328 -1.996 -14.492 1 96.38 128 SER B O 1
ATOM 2117 N N . LEU B 1 129 ? 11.93 -2.807 -12.992 1 95.81 129 LEU B N 1
ATOM 2118 C CA . LEU B 1 129 ? 11.625 -1.478 -12.477 1 95.81 129 LEU B CA 1
ATOM 2119 C C . LEU B 1 129 ? 11.531 -1.495 -10.953 1 95.81 129 LEU B C 1
ATOM 2121 O O . LEU B 1 129 ? 10.914 -2.396 -10.375 1 95.81 129 LEU B O 1
ATOM 2125 N N . THR B 1 130 ? 12.211 -0.531 -10.297 1 95.12 130 THR B N 1
ATOM 2126 C CA . THR B 1 130 ? 12.18 -0.374 -8.844 1 95.12 130 THR B CA 1
ATOM 2127 C C . THR B 1 130 ? 11.367 0.86 -8.453 1 95.12 130 THR B C 1
ATOM 2129 O O . THR B 1 130 ? 11.57 1.941 -9.008 1 95.12 130 THR B O 1
ATOM 2132 N N . PHE B 1 131 ? 10.477 0.631 -7.551 1 93 131 PHE B N 1
ATOM 2133 C CA . PHE B 1 131 ? 9.703 1.699 -6.93 1 93 131 PHE B CA 1
ATOM 2134 C C . PHE B 1 131 ? 10.125 1.896 -5.477 1 93 131 PHE B C 1
ATOM 2136 O O . PHE B 1 131 ? 10.352 0.925 -4.754 1 93 131 PHE B O 1
ATOM 2143 N N . SER B 1 132 ? 10.258 3.188 -5.098 1 93.56 132 SER B N 1
ATOM 2144 C CA . SER B 1 132 ? 10.695 3.385 -3.719 1 93.56 132 SER B CA 1
ATOM 2145 C C . SER B 1 132 ? 9.984 4.574 -3.082 1 93.56 132 SER B C 1
ATOM 2147 O O . SER B 1 132 ? 9.555 5.496 -3.781 1 93.56 132 SER B O 1
ATOM 2149 N N . GLN B 1 133 ? 9.828 4.469 -1.847 1 91.5 133 GLN B N 1
ATOM 2150 C CA . GLN B 1 133 ? 9.375 5.535 -0.959 1 91.5 133 GLN B CA 1
ATOM 2151 C C . GLN B 1 133 ? 10.367 5.758 0.181 1 91.5 133 GLN B C 1
ATOM 2153 O O . GLN B 1 133 ? 10.82 4.801 0.811 1 91.5 133 GLN B O 1
ATOM 2158 N N . THR B 1 134 ? 10.719 7.008 0.403 1 94.19 134 THR B N 1
ATOM 2159 C CA . THR B 1 134 ? 11.625 7.363 1.488 1 94.19 134 THR B CA 1
ATOM 2160 C C . THR B 1 134 ? 10.914 8.234 2.521 1 94.19 134 THR B C 1
ATOM 2162 O O . THR B 1 134 ? 10.242 9.203 2.166 1 94.19 134 THR B O 1
ATOM 2165 N N . LEU B 1 135 ? 11.047 7.879 3.789 1 92.75 135 LEU B N 1
ATOM 2166 C CA . LEU B 1 135 ? 10.586 8.672 4.922 1 92.75 135 LEU B CA 1
ATOM 2167 C C . LEU B 1 135 ? 11.766 9.297 5.668 1 92.75 135 LEU B C 1
ATOM 2169 O O . LEU B 1 135 ? 12.68 8.586 6.094 1 92.75 135 LEU B O 1
ATOM 2173 N N . THR B 1 136 ? 11.719 10.57 5.754 1 94.94 136 THR B N 1
ATOM 2174 C CA . THR B 1 136 ? 12.727 11.305 6.516 1 94.94 136 THR B CA 1
ATOM 2175 C C . THR B 1 136 ? 12.078 12.094 7.652 1 94.94 136 THR B C 1
ATOM 2177 O O . THR B 1 136 ? 11.172 12.891 7.422 1 94.94 136 THR B O 1
ATOM 2180 N N . VAL B 1 137 ? 12.539 11.836 8.859 1 93.5 137 VAL B N 1
ATOM 2181 C CA . VAL B 1 137 ? 12.008 12.539 10.023 1 93.5 137 VAL B CA 1
ATOM 2182 C C . VAL B 1 137 ? 12.969 13.648 10.445 1 93.5 137 VAL B C 1
ATOM 2184 O O . VAL B 1 137 ? 14.117 13.383 10.789 1 93.5 137 VAL B O 1
ATOM 2187 N N . THR B 1 138 ? 12.484 14.766 10.375 1 94.38 138 THR B N 1
ATOM 2188 C CA . THR B 1 138 ? 13.32 15.914 10.688 1 94.38 138 THR B CA 1
ATOM 2189 C C . THR B 1 138 ? 12.688 16.766 11.789 1 94.38 138 THR B C 1
ATOM 2191 O O . THR B 1 138 ? 11.469 16.953 11.812 1 94.38 138 THR B O 1
ATOM 2194 N N . SER B 1 139 ? 13.555 17.266 12.766 1 91.5 139 SER B N 1
ATOM 2195 C CA . SER B 1 139 ? 13.07 18.156 13.805 1 91.5 139 SER B CA 1
ATOM 2196 C C . SER B 1 139 ? 12.547 19.453 13.219 1 91.5 139 SER B C 1
ATOM 2198 O O . SER B 1 139 ? 13.125 19.984 12.266 1 91.5 139 SER B O 1
ATOM 2200 N N . ARG B 1 140 ? 11.289 19.75 13.797 1 84.56 140 ARG B N 1
ATOM 2201 C CA . ARG B 1 140 ? 10.742 21.047 13.391 1 84.56 140 ARG B CA 1
ATOM 2202 C C . ARG B 1 140 ? 11.359 22.172 14.195 1 84.56 140 ARG B C 1
ATOM 2204 O O . ARG B 1 140 ? 11.453 22.094 15.422 1 84.56 140 ARG B O 1
ATOM 2211 N N . LEU B 1 141 ? 12.508 22.812 13.977 1 63.72 141 LEU B N 1
ATOM 2212 C CA . LEU B 1 141 ? 13.102 23.906 14.75 1 63.72 141 LEU B CA 1
ATOM 2213 C C . LEU B 1 141 ? 12.031 24.859 15.258 1 63.72 141 LEU B C 1
ATOM 2215 O O . LEU B 1 141 ? 11.016 25.078 14.586 1 63.72 141 LEU B O 1
#

Organism: Pinctada imbricata (NCBI:txid66713)

Solvent-accessible surface area (backbone atoms only — not comparable to full-atom values): 15757 Å² total; per-residue (Å²): 137,81,79,76,77,80,78,77,77,75,80,71,81,77,69,35,19,59,44,25,42,31,57,60,90,60,74,86,30,54,19,30,34,40,70,77,85,82,50,68,42,71,69,81,65,62,63,49,67,42,77,44,70,30,72,38,33,37,31,64,35,56,76,30,42,26,35,39,43,92,60,62,38,31,37,39,37,36,40,38,89,30,35,20,34,35,40,39,33,52,25,64,68,50,20,59,70,35,90,90,42,57,58,69,46,38,47,76,45,73,47,76,42,79,32,54,76,92,46,85,82,85,79,51,81,72,35,68,50,62,35,34,42,33,44,32,27,36,73,54,127,136,81,82,76,78,78,76,76,76,76,79,71,80,78,70,35,19,57,44,23,42,33,57,58,94,53,68,86,25,49,16,28,44,28,76,65,88,83,55,73,41,72,66,81,64,63,63,47,70,43,79,42,69,32,58,29,35,36,32,61,36,56,75,31,42,27,35,38,42,92,60,63,37,32,37,39,38,35,42,38,90,30,34,20,36,34,40,39,32,53,25,64,67,49,19,59,69,35,90,92,43,56,59,69,47,39,47,76,44,73,48,76,42,80,31,55,76,91,47,87,83,86,79,53,82,72,36,68,51,64,35,34,43,33,45,31,28,36,71,54,126

Secondary structure (DSSP, 8-state):
-------------------EEE--S---------SSSS-------SEEE--S-EEEEE---TT-EEEE-SSSEEEEEEEES--EEEEEE-HHHHHHH-TTS-TTGGGG--EEEEE--SS-----TT-EEEEEEEEEEEE--/-------------------EEE--S-----B---SSSS-------SEEE--S-EEEEE---TT-EEEE-SSSEEEEEEEES--EEEEEE-HHHHHHH-TTS-TTGGGG--EEEEE--SS-----TT-EEEEEEEEEEEE--

pLDDT: mean 72.57, std 24.42, range [21.55, 96.44]

InterPro domains:
  IPR008183 Aldose 1-/Glucose-6-phosphate 1-epimerase [PF01263] (35-135)
  IPR011013 Galactose mutarotase-like domain superfamily [SSF74650] (40-135)
  IPR014718 Glycoside hydrolase-type carbohydrate-binding [G3DSA:2.70.98.10] (23-140)

Nearest PDB structures (foldseek):
  2htb-assembly3_C  TM=8.533E-01  e=8.126E-04  Salmonella enterica subsp. enterica serovar Typhimurium
  2ciq-assembly1_A  TM=7.357E-01  e=5.745E-04  Saccharomyces cerevisiae S288C
  1jov-assembly1_A  TM=7.642E-01  e=9.754E-03  Haemophilus influenzae
  2htb-assembly3_C  TM=8.565E-01  e=2.679E-04  Salmonella enterica subsp. enterica serovar Typhimurium
  2ciq-assembly1_A  TM=7.402E-01  e=5.563E-04  Saccharomyces cerevisiae S288C

Foldseek 3Di:
DDPPPPPPPPPPLLQFQQWKKAQDPDDQQQQQFDDDPRGGHGDPDRIDGCSAFDWGKGFQSQVFIWIDGPDQKIKTKHKDPFRIKIKGARPQPNQVVDPVHDNSCRNHDIDIDTHNPVDDDDDDPPDDDDIDMDIDIGGND/DDPPPPPPPPPPLPQFQQWKKAQDPDPQQQFQFPPPPVGTHTDPDRIDGPSAFGWGKGFQSQVFIWIDGPDQKIKTKHKDPFRIKIKGARPQPNQVVDPVHDNSCRNHDIDIDTHNPVDDDDDDPPDDDDIDMDIDIGGND

Sequence (282 aa):
MGGGGRRQLEGGRREGSRERLGGGRSGTGERRRELQDSKTFVEDREDVNADQNYDRVYQNCNNGVTLKPNSSYDINVTVHNMSDIVVWNPWIEKAKAMSDFDDEEYNRMLCVEAGAVSQNVTIKEGQSLTFSQTLTVTSRLMGGGGRRQLEGGRREGSRERLGGGRSGTGERRRELQDSKTFVEDREDVNADQNYDRVYQNCNNGVTLKPNSSYDINVTVHNMSDIVVWNPWIEKAKAMSDFDDEEYNRMLCVEAGAVSQNVTIKEGQSLTFSQTLTVTSRL

Radius of gyration: 23.12 Å; Cα contacts (8 Å, |Δi|>4): 623; chains: 2; bounding box: 60×62×70 Å